Protein AF-A0A523AGL7-F1 (afdb_monomer)

Nearest PDB structures (foldseek):
  4oi0-assembly1_A  TM=7.503E-01  e=2.136E-15  Caenorhabditis elegans
  8hmz-assembly1_E  TM=7.818E-01  e=2.150E-14  Homo sapiens
  8puw-assembly1_E  TM=7.742E-01  e=5.065E-13  Thermochaetoides thermophila DSM 1495

Foldseek 3Di:
DKDAAFKKKFAAAKKAKDAFWAFLLAGDRIDHHRGTIIIHHNGIMDMDGDGDMDMDGGDLFDPLLVVVLPDDWQEEEEAAAPQQCQQSSVLSSQASVQKEKEWALQLQQGLADARQKTFIFIHYRDSTNVVGHTPDIDGQNDNDCVVVLVVSLVRLLVRLVVRVPDDGHYYYRHHNQQDDDVSLVSVVSSCVSNVTQEYAYCPPDSDPHHYRYDHRGPTDDDDPVRSVVSSLVRLLVVCVVPDDDDDDPVPDPDPDPPPDDDDCVVSVCSSPVD

Radius of gyration: 19.77 Å; Cα contacts (8 Å, |Δi|>4): 538; chains: 1; bounding box: 44×50×54 Å

pLDDT: mean 92.01, std 8.94, range [47.72, 98.88]

Solvent-accessible surface area (backbone atoms only — not comparable to full-atom values): 15111 Å² total; per-residue (Å²): 86,82,43,59,50,52,27,18,36,36,38,25,33,38,38,42,46,47,64,54,40,30,34,41,55,13,84,59,49,63,53,75,39,93,53,77,36,48,35,33,22,74,32,64,25,43,40,48,71,56,66,53,74,48,80,43,86,38,72,71,71,48,68,46,56,60,51,59,51,71,53,94,70,54,28,40,34,43,42,39,50,68,78,43,39,56,61,60,49,48,26,26,41,17,20,59,62,76,34,21,37,38,39,38,52,19,22,56,71,29,47,48,31,57,61,13,17,28,23,28,25,65,34,53,71,36,83,41,45,66,74,29,60,60,75,50,72,39,83,69,80,40,56,54,58,80,99,38,49,70,63,49,51,50,40,50,50,55,53,45,70,55,56,74,73,51,90,73,34,38,34,35,38,50,48,39,64,63,73,61,70,68,26,46,53,56,50,50,57,48,45,73,71,65,63,52,68,31,32,44,14,62,68,57,80,86,60,102,57,59,63,46,69,36,70,68,48,90,56,83,81,73,59,73,63,56,50,51,50,52,48,46,53,52,50,27,60,71,52,60,89,57,82,89,79,90,75,64,66,92,81,48,90,76,82,70,66,88,88,72,79,70,94,51,62,72,59,50,27,65,44,71,73,98

Secondary structure (DSSP, 8-state):
-EE-TTEEEEEEEEEEEES-EEETTB--SEEEEEEEEEEEESS-EEEEEEEEEEEEES--S-HHHHHHHHS--SEEEEE--TTSSHHHHHHHHHHHTT-EEEEE--TTS-SSS-TTEEEEEEESS-SSGGGSPEEEEEE---S--TT-HHHHHHHHHHHHHHHTTSSS-EEEE--S--SSHHHHHHHHHHHHHH--SEEEESSS--SSS-EEE----------HHHHHHHHHHHHHHHHTTPPP----GGGS-----TTT----HHHHHHHHT-

Mean predicted aligned error: 5.2 Å

Sequence (274 aa):
MKVPKGKTVLVKGVASIKGECEVLGARLNFFECEKFVPVFCIEDCEIEINGEFRILDGSTIPESWKKLAKMDWETVFLYGGVDSGKSTLAAYLANKVGGAYVLDLDIGQADIANPGAMGYGFAKDVVSLSKVSMINGFFVGSITPQGREAKCLQGVARLWKELRRLDGRKIVDTTGWVKGRGAKEYKLAKLEIIEPDLIASFEGKPFDWKTFEVEKGYVIRRDKIDRAKARFESYQKFLRGARILELERDRINLKPDLFRGKDVTQFIESVLGV

Structure (mmCIF, N/CA/C/O backbone):
data_AF-A0A523AGL7-F1
#
_entry.id   AF-A0A523AGL7-F1
#
loop_
_atom_site.group_PDB
_atom_site.id
_atom_site.type_symbol
_atom_site.label_atom_id
_atom_site.label_alt_id
_atom_site.label_comp_id
_atom_site.label_asym_id
_atom_site.label_entity_id
_atom_site.label_seq_id
_atom_site.pdbx_PDB_ins_code
_atom_site.Cartn_x
_atom_site.Cartn_y
_atom_site.Cartn_z
_atom_site.occupancy
_atom_site.B_iso_or_equiv
_atom_site.auth_seq_id
_atom_site.auth_comp_id
_atom_site.auth_asym_id
_atom_site.auth_atom_id
_atom_site.pdbx_PDB_model_num
ATOM 1 N N . MET A 1 1 ? -3.817 -8.588 27.911 1.00 95.19 1 MET A N 1
ATOM 2 C CA . MET A 1 1 ? -3.734 -7.284 28.611 1.00 95.19 1 MET A CA 1
ATOM 3 C C . MET A 1 1 ? -5.042 -6.526 28.433 1.00 95.19 1 MET A C 1
ATOM 5 O O . MET A 1 1 ? -5.661 -6.690 27.392 1.00 95.19 1 MET A O 1
ATOM 9 N N . LYS A 1 2 ? -5.461 -5.717 29.413 1.00 96.19 2 LYS A N 1
ATOM 10 C CA . LYS A 1 2 ? -6.644 -4.847 29.285 1.00 96.19 2 LYS A CA 1
ATOM 11 C C . LYS A 1 2 ? -6.232 -3.472 28.769 1.00 96.19 2 LYS A C 1
ATOM 13 O O . LYS A 1 2 ? -5.265 -2.903 29.276 1.00 96.19 2 LYS A O 1
ATOM 18 N N . VAL A 1 3 ? -6.945 -2.957 27.775 1.00 96.31 3 VAL A N 1
ATOM 19 C CA . VAL A 1 3 ? -6.672 -1.669 27.134 1.00 96.31 3 VAL A CA 1
ATOM 20 C C . VAL A 1 3 ? -7.952 -0.838 27.155 1.00 96.31 3 VAL A C 1
ATOM 22 O O . VAL A 1 3 ? -8.938 -1.259 26.555 1.00 96.31 3 VAL A O 1
ATOM 25 N N . PRO A 1 4 ? -7.958 0.321 27.834 1.00 96.19 4 PRO A N 1
ATOM 26 C CA . PRO A 1 4 ? -9.131 1.182 27.864 1.00 96.19 4 PRO A CA 1
ATOM 27 C C . PRO A 1 4 ? -9.502 1.735 26.487 1.00 96.19 4 PRO A C 1
ATOM 29 O O . PRO A 1 4 ? -8.632 1.964 25.636 1.00 96.19 4 PRO A O 1
ATOM 32 N N . LYS A 1 5 ? -10.785 2.053 26.326 1.00 96.88 5 LYS A N 1
ATOM 33 C CA . LYS A 1 5 ? -11.323 2.814 25.199 1.00 96.88 5 LYS A CA 1
ATOM 34 C C . LYS A 1 5 ? -10.484 4.054 24.873 1.00 96.88 5 LYS A C 1
ATOM 36 O O . LYS A 1 5 ? -10.039 4.790 25.753 1.00 96.88 5 LYS A O 1
ATOM 41 N N . GLY A 1 6 ? -10.341 4.335 23.578 1.00 94.88 6 GLY A N 1
ATOM 42 C CA . GLY A 1 6 ? -9.712 5.555 23.072 1.00 94.88 6 GLY A CA 1
ATOM 43 C C . GLY A 1 6 ? -8.184 5.515 23.046 1.00 94.88 6 GLY A C 1
ATOM 44 O O . GLY A 1 6 ? -7.567 6.510 22.666 1.00 94.88 6 GLY A O 1
ATOM 45 N N . LYS A 1 7 ? -7.567 4.386 23.407 1.00 96.56 7 LYS A N 1
ATOM 46 C CA . LYS A 1 7 ? -6.126 4.158 23.256 1.00 96.56 7 LYS A CA 1
ATOM 47 C C . LYS A 1 7 ? -5.809 3.388 21.980 1.00 96.56 7 LYS A C 1
ATOM 49 O O . LYS A 1 7 ? -6.622 2.605 21.485 1.00 96.56 7 LYS A O 1
ATOM 54 N N . THR A 1 8 ? -4.593 3.579 21.477 1.00 96.00 8 THR A N 1
ATOM 55 C CA . THR A 1 8 ? -4.033 2.762 20.398 1.00 96.00 8 THR A CA 1
ATOM 56 C C . THR A 1 8 ? -2.948 1.846 20.941 1.00 96.00 8 THR A C 1
ATOM 58 O O . THR A 1 8 ? -2.037 2.299 21.633 1.00 96.00 8 THR A O 1
ATOM 61 N N . VAL A 1 9 ? -2.980 0.574 20.557 1.00 95.69 9 VAL A N 1
ATOM 62 C CA . VAL A 1 9 ? -1.853 -0.346 20.725 1.00 95.69 9 VAL A CA 1
ATOM 63 C C . VAL A 1 9 ? -1.170 -0.536 19.379 1.00 95.69 9 VAL A C 1
ATOM 65 O O . VAL A 1 9 ? -1.780 -1.008 18.426 1.00 95.69 9 VAL A O 1
ATOM 68 N N . LEU A 1 10 ? 0.100 -0.161 19.277 1.00 94.88 10 LEU A N 1
ATOM 69 C CA . LEU A 1 10 ? 0.950 -0.567 18.164 1.00 94.88 10 LEU A CA 1
ATOM 70 C C . LEU A 1 10 ? 1.415 -1.993 18.430 1.00 94.88 10 LEU A C 1
ATOM 72 O O . LEU A 1 10 ? 2.121 -2.219 19.408 1.00 94.88 10 LEU A O 1
ATOM 76 N N . VAL A 1 11 ? 1.045 -2.928 17.564 1.00 95.19 11 VAL A N 1
ATOM 77 C CA . VAL A 1 11 ? 1.337 -4.358 17.711 1.00 95.19 11 VAL A CA 1
ATOM 78 C C . VAL A 1 11 ? 2.247 -4.819 16.584 1.00 95.19 11 VAL A C 1
ATOM 80 O O . VAL A 1 11 ? 1.988 -4.498 15.430 1.00 95.19 11 VAL A O 1
ATOM 83 N N . LYS A 1 12 ? 3.282 -5.594 16.899 1.00 94.12 12 LYS A N 1
ATOM 84 C CA . LYS A 1 12 ? 4.100 -6.338 15.937 1.00 94.12 12 LYS A CA 1
ATOM 85 C C . LYS A 1 12 ? 4.181 -7.791 16.400 1.00 94.12 12 LYS A C 1
ATOM 87 O O . LYS A 1 12 ? 4.662 -8.047 17.498 1.00 94.12 12 LYS A O 1
ATOM 92 N N . GLY A 1 13 ? 3.747 -8.727 15.565 1.00 94.69 13 GLY A N 1
ATOM 93 C CA . GLY A 1 13 ? 3.615 -10.144 15.900 1.00 94.69 13 GLY A CA 1
ATOM 94 C C . GLY A 1 13 ? 2.185 -10.638 15.707 1.00 94.69 13 GLY A C 1
ATOM 95 O O . GLY A 1 13 ? 1.471 -10.158 14.821 1.00 94.69 13 GLY A O 1
ATOM 96 N N . VAL A 1 14 ? 1.774 -11.598 16.532 1.00 97.25 14 VAL A N 1
ATOM 97 C CA . VAL A 1 14 ? 0.428 -12.186 16.514 1.00 97.25 14 VAL A CA 1
ATOM 98 C C . VAL A 1 14 ? -0.414 -11.549 17.611 1.00 97.25 14 VAL A C 1
ATOM 100 O O . VAL A 1 14 ? 0.050 -11.437 18.747 1.00 97.25 14 VAL A O 1
ATOM 103 N N . ALA A 1 15 ? -1.648 -11.163 17.295 1.00 97.56 15 ALA A N 1
ATOM 104 C CA . ALA A 1 15 ? -2.594 -10.664 18.283 1.00 97.56 15 ALA A CA 1
ATOM 105 C C . ALA A 1 15 ? -3.987 -11.273 18.141 1.00 97.56 15 ALA A C 1
ATOM 107 O O . ALA A 1 15 ? -4.486 -11.464 17.033 1.00 97.56 15 ALA A O 1
ATOM 108 N N . SER A 1 16 ? -4.607 -11.525 19.293 1.00 97.75 16 SER A N 1
ATOM 109 C CA . SER A 1 16 ? -6.008 -11.909 19.464 1.00 97.75 16 SER A CA 1
ATOM 110 C C . SER A 1 16 ? -6.696 -10.864 20.340 1.00 97.75 16 SER A C 1
ATOM 112 O O . SER A 1 16 ? -6.129 -10.426 21.342 1.00 97.75 16 SER A O 1
ATOM 114 N N . ILE A 1 17 ? -7.883 -10.416 19.945 1.00 97.44 17 ILE A N 1
ATOM 115 C CA . ILE A 1 17 ? -8.586 -9.282 20.547 1.00 97.44 17 ILE A CA 1
ATOM 116 C C . ILE A 1 17 ? -10.010 -9.698 20.904 1.00 97.44 17 ILE A C 1
ATOM 118 O O . ILE A 1 17 ? -10.748 -10.231 20.074 1.00 97.44 17 ILE A O 1
ATOM 122 N N . LYS A 1 18 ? -10.408 -9.403 22.141 1.00 97.31 18 LYS A N 1
ATOM 123 C CA . LYS A 1 18 ? -11.798 -9.416 22.599 1.00 97.31 18 LYS A CA 1
ATOM 124 C C . LYS A 1 18 ? -12.247 -7.975 22.832 1.00 97.31 18 LYS A C 1
ATOM 126 O O . LYS A 1 18 ? -11.614 -7.260 23.606 1.00 97.31 18 LYS A O 1
ATOM 131 N N . GLY A 1 19 ? -13.336 -7.591 22.174 1.00 95.50 19 GLY A N 1
ATOM 132 C CA . GLY A 1 19 ? -13.894 -6.237 22.187 1.00 95.50 19 GLY A CA 1
ATOM 133 C C . GLY A 1 19 ? -13.850 -5.565 20.810 1.00 95.50 19 GLY A C 1
ATOM 134 O O . GLY A 1 19 ? -13.232 -6.072 19.871 1.00 95.50 19 GLY A O 1
ATOM 135 N N . GLU A 1 20 ? -14.531 -4.432 20.676 1.00 96.06 20 GLU A N 1
ATOM 136 C CA . GLU A 1 20 ? -14.612 -3.650 19.443 1.00 96.06 20 GLU A CA 1
ATOM 137 C C . GLU A 1 20 ? -13.378 -2.748 19.249 1.00 96.06 20 GLU A C 1
ATOM 139 O O . GLU A 1 20 ? -13.083 -1.839 20.035 1.00 96.06 20 GLU A O 1
ATOM 144 N N . CYS A 1 21 ? -12.660 -2.963 18.144 1.00 95.88 21 CYS A N 1
ATOM 145 C CA . CYS A 1 21 ? -11.482 -2.184 17.773 1.00 95.88 21 CYS A CA 1
ATOM 146 C C . CYS A 1 21 ? -11.366 -1.984 16.252 1.00 95.88 21 CYS A C 1
ATOM 148 O O . CYS A 1 21 ? -12.006 -2.678 15.458 1.00 95.88 21 CYS A O 1
ATOM 150 N N . GLU A 1 22 ? -10.521 -1.034 15.845 1.00 96.12 22 GLU A N 1
ATOM 151 C CA . GLU A 1 22 ? -10.063 -0.890 14.462 1.00 96.12 22 GLU A CA 1
ATOM 152 C C . GLU A 1 22 ? -8.571 -1.231 14.352 1.00 96.12 22 GLU A C 1
ATOM 154 O O . GLU A 1 22 ? -7.716 -0.536 14.904 1.00 96.12 22 GLU A O 1
ATOM 159 N N . VAL A 1 23 ? -8.249 -2.262 13.573 1.00 96.44 23 VAL A N 1
ATOM 160 C CA . VAL A 1 23 ? -6.889 -2.642 13.186 1.00 96.44 23 VAL A CA 1
ATOM 161 C C . VAL A 1 23 ? -6.605 -2.040 11.814 1.00 96.44 23 VAL A C 1
ATOM 163 O O . VAL A 1 23 ? -7.092 -2.530 10.798 1.00 96.44 23 VAL A O 1
ATOM 166 N N . LEU A 1 24 ? -5.866 -0.928 11.776 1.00 94.25 24 LEU A N 1
ATOM 167 C CA . LEU A 1 24 ? -5.634 -0.148 10.550 1.00 94.25 24 LEU A CA 1
ATOM 168 C C . LEU A 1 24 ? -6.935 0.108 9.746 1.00 94.25 24 LEU A C 1
ATOM 170 O O . LEU A 1 24 ? -6.990 -0.054 8.529 1.00 94.25 24 LEU A O 1
ATOM 174 N N . GLY A 1 25 ? -8.010 0.489 10.441 1.00 94.69 25 GLY A N 1
ATOM 175 C CA . GLY A 1 25 ? -9.319 0.780 9.845 1.00 94.69 25 GLY A CA 1
ATOM 176 C C . GLY A 1 25 ? -10.204 -0.436 9.542 1.00 94.69 25 GLY A C 1
ATOM 177 O O . GLY A 1 25 ? -11.365 -0.232 9.194 1.00 94.69 25 GLY A O 1
ATOM 178 N N . ALA A 1 26 ? -9.705 -1.668 9.692 1.00 96.31 26 ALA A N 1
ATOM 179 C CA . ALA A 1 26 ? -10.499 -2.895 9.599 1.00 96.31 26 ALA A CA 1
ATOM 180 C C . ALA A 1 26 ? -11.013 -3.336 10.975 1.00 96.31 26 ALA A C 1
ATOM 182 O O . ALA A 1 26 ? -10.353 -3.108 11.987 1.00 96.31 26 ALA A O 1
ATOM 183 N N . ARG A 1 27 ? -12.158 -4.021 11.023 1.00 95.19 27 ARG A N 1
ATOM 184 C CA . ARG A 1 27 ? -12.660 -4.654 12.253 1.00 95.19 27 ARG A CA 1
ATOM 185 C C . ARG A 1 27 ? -12.147 -6.088 12.314 1.00 95.19 27 ARG A C 1
ATOM 187 O O . ARG A 1 27 ? -12.709 -6.972 11.675 1.00 95.19 27 ARG A O 1
ATOM 194 N N . LEU A 1 28 ? -11.053 -6.301 13.041 1.00 95.19 28 LEU A N 1
ATOM 195 C CA . LEU A 1 28 ? -10.375 -7.593 13.136 1.00 95.19 28 LEU A CA 1
ATOM 196 C C . LEU A 1 28 ? -10.194 -7.997 14.595 1.00 95.19 28 LEU A C 1
ATOM 198 O O . LEU A 1 28 ? -9.693 -7.217 15.398 1.00 95.19 28 LEU A O 1
ATOM 202 N N . ASN A 1 29 ? -10.512 -9.256 14.892 1.00 95.25 29 ASN A N 1
ATOM 203 C CA . ASN A 1 29 ? -10.315 -9.839 16.223 1.00 95.25 29 ASN A CA 1
ATOM 204 C C . ASN A 1 29 ? -9.047 -10.700 16.299 1.00 95.25 29 ASN A C 1
ATOM 206 O O . ASN A 1 29 ? -8.653 -11.133 17.375 1.00 95.25 29 ASN A O 1
ATOM 210 N N . PHE A 1 30 ? -8.405 -10.971 15.162 1.00 96.94 30 PHE A N 1
ATOM 211 C CA . PHE A 1 30 ? -7.159 -11.721 15.090 1.00 96.94 30 PHE A CA 1
ATOM 212 C C . PHE A 1 30 ? -6.337 -11.257 13.892 1.00 96.94 30 PHE A C 1
ATOM 214 O O . PHE A 1 30 ? -6.885 -11.055 12.807 1.00 96.94 30 PHE A O 1
ATOM 221 N N . PHE A 1 31 ? -5.025 -11.112 14.070 1.00 96.38 31 PHE A N 1
ATOM 222 C CA . PHE A 1 31 ? -4.107 -10.866 12.964 1.00 96.38 31 PHE A CA 1
ATOM 223 C C . PHE A 1 31 ? -2.664 -11.245 13.300 1.00 96.38 31 PHE A C 1
ATOM 225 O O . PHE A 1 31 ? -2.264 -11.350 14.457 1.00 96.38 31 PHE A O 1
ATOM 232 N N . GLU A 1 32 ? -1.862 -11.379 12.247 1.00 95.00 32 GLU A N 1
ATOM 233 C CA . GLU A 1 32 ? -0.412 -11.526 12.320 1.00 95.00 32 GLU A CA 1
ATOM 234 C C . GLU A 1 32 ? 0.250 -10.475 11.428 1.00 95.00 32 GLU A C 1
ATOM 236 O O . GLU A 1 32 ? -0.106 -10.314 10.252 1.00 95.00 32 GLU A O 1
ATOM 241 N N . CYS A 1 33 ? 1.249 -9.789 11.972 1.00 91.31 33 CYS A N 1
ATOM 242 C CA . CYS A 1 33 ? 1.976 -8.735 11.286 1.00 91.31 33 CYS A CA 1
ATOM 243 C C . CYS A 1 33 ? 3.477 -8.765 11.601 1.00 91.31 33 CYS A C 1
ATOM 245 O O . CYS A 1 33 ? 3.905 -9.006 12.724 1.00 91.31 33 CYS A O 1
ATOM 247 N N . GLU A 1 34 ? 4.287 -8.464 10.591 1.00 85.38 34 GLU A N 1
ATOM 248 C CA . GLU A 1 34 ? 5.750 -8.365 10.719 1.00 85.38 34 GLU A CA 1
ATOM 249 C C . GLU A 1 34 ? 6.196 -6.928 11.057 1.00 85.38 34 GLU A C 1
ATOM 251 O O . GLU A 1 34 ? 7.285 -6.688 11.582 1.00 85.38 34 GLU A O 1
ATOM 256 N N . LYS A 1 35 ? 5.335 -5.951 10.754 1.00 85.62 35 LYS A N 1
ATOM 257 C CA . LYS A 1 35 ? 5.512 -4.515 11.003 1.00 85.62 35 LYS A CA 1
ATOM 258 C C . LYS A 1 35 ? 4.544 -4.091 12.110 1.00 85.62 35 LYS A C 1
ATOM 260 O O . LYS A 1 35 ? 3.519 -4.736 12.288 1.00 85.62 35 LYS A O 1
ATOM 265 N N . PHE A 1 36 ? 4.836 -2.991 12.804 1.00 90.1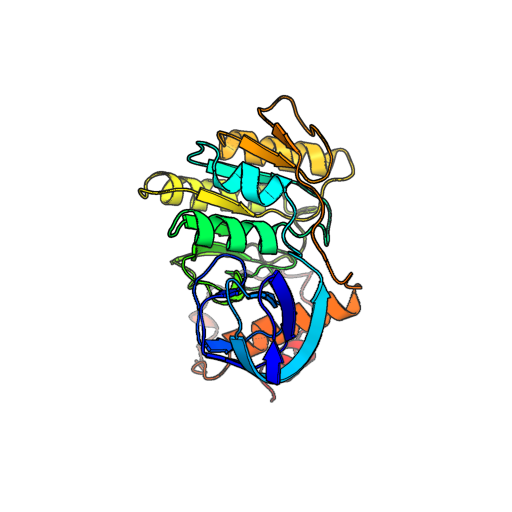2 36 PHE A N 1
ATOM 266 C CA . PHE A 1 36 ? 3.883 -2.427 13.763 1.00 90.12 36 PHE A CA 1
ATOM 267 C C . PHE A 1 36 ? 2.588 -1.997 13.063 1.00 90.12 36 PHE A C 1
ATOM 269 O O . PHE A 1 36 ? 2.625 -1.209 12.116 1.00 90.12 36 PHE A O 1
ATOM 276 N N . VAL A 1 37 ? 1.458 -2.490 13.561 1.00 92.81 37 VAL A N 1
ATOM 277 C CA . VAL A 1 37 ? 0.102 -2.187 13.098 1.00 92.81 37 VAL A CA 1
ATOM 278 C C . VAL A 1 37 ? -0.674 -1.531 14.244 1.00 92.81 37 VAL A C 1
ATOM 280 O O . VAL A 1 37 ? -0.632 -2.036 15.368 1.00 92.81 37 VAL A O 1
ATOM 283 N N . PRO A 1 38 ? -1.362 -0.400 14.005 1.00 94.31 38 PRO A N 1
ATOM 284 C CA . PRO A 1 38 ? -2.166 0.249 15.029 1.00 94.31 38 PRO A CA 1
ATOM 285 C C . PRO A 1 38 ? -3.499 -0.475 15.247 1.00 94.31 38 PRO A C 1
ATOM 287 O O . PRO A 1 38 ? -4.252 -0.699 14.298 1.00 94.31 38 PRO A O 1
ATOM 290 N N . VAL A 1 39 ? -3.796 -0.767 16.511 1.00 96.38 39 VAL A N 1
ATOM 291 C CA . VAL A 1 39 ? -5.075 -1.277 17.017 1.00 96.38 39 VAL A CA 1
ATOM 292 C C . VAL A 1 39 ? -5.713 -0.192 17.877 1.00 96.38 39 VAL A C 1
ATOM 294 O O . VAL A 1 39 ? -5.275 0.045 19.002 1.00 96.38 39 VAL A O 1
ATOM 297 N N . PHE A 1 40 ? -6.716 0.504 17.351 1.00 96.75 40 PHE A N 1
AT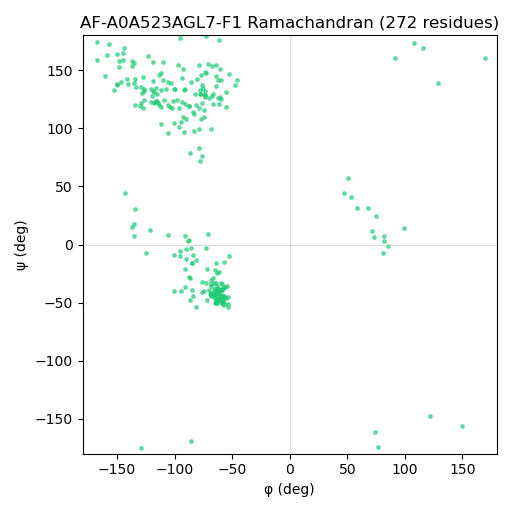OM 298 C CA . PHE A 1 40 ? -7.450 1.532 18.087 1.00 96.75 40 PHE A CA 1
ATOM 299 C C . PHE A 1 40 ? -8.661 0.919 18.793 1.00 96.75 40 PHE A C 1
ATOM 301 O O . PHE A 1 40 ? -9.530 0.342 18.142 1.00 96.75 40 PHE A O 1
ATOM 308 N N . CYS A 1 41 ? -8.727 1.047 20.117 1.00 96.75 41 CYS A N 1
ATOM 309 C CA . CYS A 1 41 ? -9.787 0.456 20.934 1.00 96.75 41 CYS A CA 1
ATOM 310 C C . CYS A 1 41 ? -11.026 1.374 20.940 1.00 96.75 41 CYS A C 1
ATOM 312 O O . CYS A 1 41 ? -10.971 2.487 21.474 1.00 96.75 41 CYS A O 1
ATOM 314 N N . ILE A 1 42 ? -12.133 0.933 20.326 1.00 95.75 42 ILE A N 1
ATOM 315 C CA . ILE A 1 42 ? -13.411 1.678 20.291 1.00 95.75 42 ILE A CA 1
ATOM 316 C C . ILE A 1 42 ? -14.126 1.564 21.643 1.00 95.75 42 ILE A C 1
ATOM 318 O O . ILE A 1 42 ? -14.779 2.513 22.090 1.00 95.75 42 ILE A O 1
ATOM 322 N N . GLU A 1 43 ? -13.939 0.430 22.307 1.00 96.25 43 GLU A N 1
ATOM 323 C CA . GLU A 1 43 ? -14.334 0.154 23.684 1.00 96.25 43 GLU A CA 1
ATOM 324 C C . GLU A 1 43 ? -13.155 -0.411 24.487 1.00 96.25 43 GLU A C 1
ATOM 326 O O . GLU A 1 43 ? -12.029 -0.479 23.991 1.00 96.25 43 GLU A O 1
ATOM 331 N N . ASP A 1 44 ? -13.403 -0.804 25.734 1.00 96.94 44 ASP A N 1
ATOM 332 C CA . ASP A 1 44 ? -12.408 -1.507 26.536 1.00 96.94 44 ASP A CA 1
ATOM 333 C C . ASP A 1 44 ? -12.136 -2.890 25.930 1.00 96.94 44 ASP A C 1
ATOM 335 O O . ASP A 1 44 ? -13.037 -3.716 25.804 1.00 96.94 44 ASP A O 1
ATOM 339 N N . CYS A 1 45 ? -10.883 -3.145 25.557 1.00 97.25 45 CYS A N 1
ATOM 340 C CA . CYS A 1 45 ? -10.480 -4.368 24.867 1.00 97.25 45 CYS A CA 1
ATOM 341 C C . CYS A 1 45 ? -9.561 -5.234 25.736 1.00 97.25 45 CYS A C 1
ATOM 343 O O . CYS A 1 45 ? -8.692 -4.732 26.457 1.00 97.25 45 CYS A O 1
ATOM 345 N N . GLU A 1 46 ? -9.680 -6.555 25.602 1.00 97.88 46 GLU A N 1
ATOM 346 C CA . GLU A 1 46 ? -8.667 -7.505 26.062 1.00 97.88 46 GLU A CA 1
ATOM 347 C C . GLU A 1 46 ? -7.847 -7.989 24.867 1.00 97.88 46 GLU A C 1
ATOM 349 O O . GLU A 1 46 ? -8.378 -8.612 23.952 1.00 97.88 46 GLU A O 1
ATOM 354 N N . ILE A 1 47 ? -6.547 -7.700 24.871 1.00 97.50 47 ILE A N 1
ATOM 355 C CA . ILE A 1 47 ? -5.643 -8.040 23.768 1.00 97.50 47 ILE A CA 1
ATOM 356 C C . ILE A 1 47 ? -4.583 -9.022 24.260 1.00 97.50 47 ILE A C 1
ATOM 358 O O . ILE A 1 47 ? -3.843 -8.734 25.203 1.00 97.50 47 ILE A O 1
ATOM 362 N N . GLU A 1 48 ? -4.492 -10.180 23.627 1.00 97.88 48 GLU A N 1
ATOM 363 C CA . GLU A 1 48 ? -3.404 -11.141 23.793 1.00 97.88 48 GLU A CA 1
ATOM 364 C C . GLU A 1 48 ? -2.405 -10.936 22.657 1.00 97.88 48 GLU A C 1
ATOM 366 O O . GLU A 1 48 ? -2.790 -10.957 21.491 1.00 97.88 48 GLU A O 1
ATOM 371 N N . ILE A 1 49 ? -1.134 -10.697 22.989 1.00 97.38 49 ILE A N 1
ATOM 372 C CA . ILE A 1 49 ? -0.089 -10.367 22.014 1.00 97.38 49 ILE A CA 1
ATOM 373 C C . ILE A 1 49 ? 1.082 -11.319 22.211 1.00 97.38 49 ILE A C 1
ATOM 375 O O . ILE A 1 49 ? 1.652 -11.385 23.299 1.00 97.38 49 ILE A O 1
ATOM 379 N N . ASN A 1 50 ? 1.468 -12.004 21.141 1.00 97.12 50 ASN A N 1
ATOM 380 C CA . ASN A 1 50 ? 2.744 -12.692 21.036 1.00 97.12 50 ASN A CA 1
ATOM 381 C C . ASN A 1 50 ? 3.653 -11.890 20.096 1.00 97.12 50 ASN A C 1
ATOM 383 O O . ASN A 1 50 ? 3.546 -11.989 18.870 1.00 97.12 50 ASN A O 1
ATOM 387 N N . GLY A 1 51 ? 4.496 -11.042 20.684 1.00 95.12 51 GLY A N 1
ATOM 388 C CA . GLY A 1 51 ? 5.381 -10.137 19.960 1.00 95.12 51 GLY A CA 1
ATOM 389 C C . GLY A 1 51 ? 5.661 -8.843 20.722 1.00 95.12 51 GLY A C 1
ATOM 390 O O . GLY A 1 51 ? 5.568 -8.788 21.947 1.00 95.12 51 GLY A O 1
ATOM 391 N N . GLU A 1 52 ? 6.015 -7.792 19.989 1.00 94.81 52 GLU A N 1
ATOM 392 C CA . GLU A 1 52 ? 6.309 -6.470 20.540 1.00 94.81 52 GLU A CA 1
ATOM 393 C C . GLU A 1 52 ? 5.059 -5.584 20.518 1.00 94.81 52 GLU A C 1
ATOM 395 O O . GLU A 1 52 ? 4.295 -5.589 19.549 1.00 94.81 52 GLU A O 1
ATOM 400 N N . PHE A 1 53 ? 4.873 -4.752 21.546 1.00 95.50 53 PHE A N 1
ATOM 401 C CA . PHE A 1 53 ? 3.795 -3.766 21.545 1.00 95.50 53 PHE A CA 1
ATOM 402 C C . PHE A 1 53 ? 4.166 -2.450 22.228 1.00 95.50 53 PHE A C 1
ATOM 404 O O . PHE A 1 53 ? 5.084 -2.381 23.045 1.00 95.50 53 PHE A O 1
ATOM 411 N N . ARG A 1 54 ? 3.432 -1.387 21.883 1.00 94.62 54 ARG A N 1
ATOM 412 C CA . ARG A 1 54 ? 3.486 -0.074 22.545 1.00 94.62 54 ARG A CA 1
ATOM 413 C C . ARG A 1 54 ? 2.083 0.496 22.666 1.00 94.62 54 ARG A C 1
ATOM 415 O O . ARG A 1 54 ? 1.319 0.433 21.710 1.00 94.62 54 ARG A O 1
ATOM 422 N N . ILE A 1 55 ? 1.760 1.083 23.811 1.00 94.12 55 ILE A N 1
ATOM 423 C CA . ILE A 1 55 ? 0.471 1.740 24.041 1.00 94.12 55 ILE A CA 1
ATOM 424 C C . ILE A 1 55 ? 0.668 3.242 23.875 1.00 94.12 55 ILE A C 1
ATOM 426 O O . ILE A 1 55 ? 1.622 3.804 24.409 1.00 94.12 55 ILE A O 1
ATOM 430 N N . LEU A 1 56 ? -0.235 3.875 23.138 1.00 93.12 56 LEU A N 1
ATOM 431 C CA . LEU A 1 56 ? -0.275 5.310 22.912 1.00 93.12 56 LEU A CA 1
ATOM 432 C C . LEU A 1 56 ? -1.670 5.829 23.263 1.00 93.12 56 LEU A C 1
ATOM 434 O O . LEU A 1 56 ? -2.675 5.151 23.029 1.00 93.12 56 LEU A O 1
ATOM 438 N N . ASP A 1 57 ? -1.728 7.034 23.820 1.00 93.00 57 ASP A N 1
ATOM 439 C CA . ASP A 1 57 ? -2.998 7.705 24.078 1.00 93.00 57 ASP A CA 1
ATOM 440 C C . ASP A 1 57 ? -3.573 8.272 22.773 1.00 93.00 57 ASP A C 1
ATOM 442 O O . ASP A 1 57 ? -2.855 8.849 21.953 1.00 93.00 57 ASP A O 1
ATOM 446 N N . GLY A 1 58 ? -4.882 8.102 22.576 1.00 91.44 58 GLY A N 1
ATOM 447 C CA . GLY A 1 58 ? -5.571 8.558 21.374 1.00 91.44 58 GLY A CA 1
ATOM 448 C C . GLY A 1 58 ? -5.341 7.682 20.137 1.00 91.44 58 GLY A C 1
ATOM 449 O O . GLY A 1 58 ? -4.732 6.612 20.177 1.00 91.44 58 GLY A O 1
ATOM 450 N N . SER A 1 59 ? -5.874 8.152 19.007 1.00 89.50 59 SER A N 1
ATOM 451 C CA . SER A 1 59 ? -5.742 7.534 17.681 1.00 89.50 59 SER A CA 1
ATOM 452 C C . SER A 1 59 ? -4.416 7.924 17.031 1.00 89.50 59 SER A C 1
ATOM 454 O O . SER A 1 59 ? -4.144 9.110 16.870 1.00 89.50 59 SER A O 1
ATOM 456 N N . THR A 1 60 ? -3.651 6.948 16.540 1.00 90.94 60 THR A N 1
ATOM 457 C CA . THR A 1 60 ? -2.431 7.207 15.745 1.00 90.94 60 THR A CA 1
ATOM 458 C C . THR A 1 60 ? -2.699 7.457 14.260 1.00 90.94 60 THR A C 1
ATOM 460 O O . THR A 1 60 ? -1.785 7.843 13.531 1.00 90.94 60 THR A O 1
ATOM 463 N N . ILE A 1 61 ? -3.935 7.240 13.798 1.00 92.50 61 ILE A N 1
ATOM 464 C CA . ILE A 1 61 ? -4.353 7.560 12.431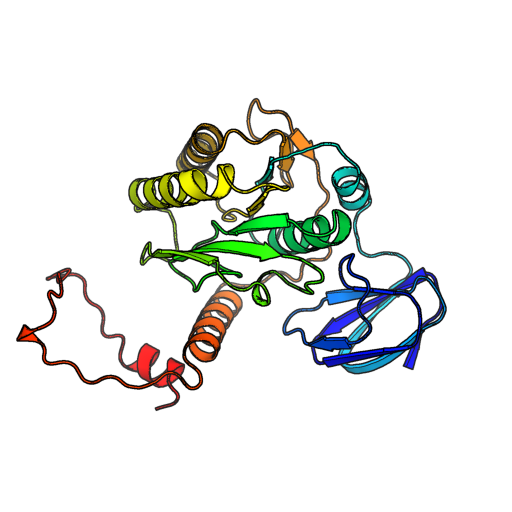 1.00 92.50 61 ILE A CA 1
ATOM 465 C C . ILE A 1 61 ? -4.558 9.079 12.306 1.00 92.50 61 ILE A C 1
ATOM 467 O O . ILE A 1 61 ? -5.400 9.614 13.041 1.00 92.50 61 ILE A O 1
ATOM 471 N N . PRO A 1 62 ? -3.850 9.761 11.382 1.00 93.81 62 PRO A N 1
ATOM 472 C CA . PRO A 1 62 ? -4.003 11.197 11.171 1.00 93.81 62 PRO A CA 1
ATOM 473 C C . PRO A 1 62 ? -5.418 11.600 10.744 1.00 93.81 62 PRO A C 1
ATOM 475 O O . PRO A 1 62 ? -6.131 10.846 10.076 1.00 93.81 62 PRO A O 1
ATOM 478 N N . GLU A 1 63 ? -5.826 12.821 11.085 1.00 94.69 63 GLU A N 1
ATOM 479 C CA . GLU A 1 63 ? -7.171 13.313 10.767 1.00 94.69 63 GLU A CA 1
ATOM 480 C C . GLU A 1 63 ? -7.357 13.515 9.257 1.00 94.69 63 GLU A C 1
ATOM 482 O O . GLU A 1 63 ? -8.423 13.228 8.711 1.00 94.69 63 GLU A O 1
ATOM 487 N N . SER A 1 64 ? -6.300 13.924 8.551 1.00 97.19 64 SER A N 1
ATOM 488 C CA . SER A 1 64 ? -6.292 13.984 7.083 1.00 97.19 64 SER A CA 1
ATOM 489 C C . SER A 1 64 ? -6.637 12.636 6.432 1.00 97.19 64 SER A C 1
ATOM 491 O O . SER A 1 64 ? -7.380 12.601 5.452 1.00 97.19 64 SER A O 1
ATOM 493 N N . TRP A 1 65 ? -6.193 11.512 7.003 1.00 97.00 65 TRP A N 1
ATOM 494 C CA . TRP A 1 65 ? -6.491 10.180 6.468 1.00 97.00 65 TRP A CA 1
ATOM 495 C C . TRP A 1 65 ? -7.971 9.833 6.645 1.00 97.00 65 TRP A C 1
ATOM 497 O O . TRP A 1 65 ? -8.613 9.345 5.714 1.00 97.00 65 TRP A O 1
ATOM 507 N N . LYS A 1 66 ? -8.539 10.145 7.817 1.00 96.56 66 LYS A N 1
ATOM 508 C CA . LYS A 1 66 ? -9.970 9.951 8.104 1.00 96.56 66 LYS A CA 1
ATOM 509 C C . LYS A 1 66 ? -10.853 10.796 7.189 1.00 96.56 66 LYS A C 1
ATOM 511 O O . LYS A 1 66 ? -11.895 10.320 6.744 1.00 96.56 66 LYS A O 1
ATOM 516 N N . LYS A 1 67 ? -10.441 12.034 6.897 1.00 98.00 67 LYS A N 1
ATOM 517 C CA . LYS A 1 67 ? -11.120 12.915 5.935 1.00 98.00 67 LYS A CA 1
ATOM 518 C C . LYS A 1 67 ? -11.072 12.329 4.527 1.00 98.00 67 LYS A C 1
ATOM 520 O O . LYS A 1 67 ? -12.124 12.185 3.915 1.00 98.00 67 LYS A O 1
ATOM 525 N N . LEU A 1 68 ? -9.894 11.911 4.059 1.00 98.12 68 LEU A N 1
ATOM 526 C CA . LEU A 1 68 ? -9.720 11.302 2.736 1.00 98.12 68 LEU A CA 1
ATOM 527 C C . LEU A 1 68 ? -10.568 10.033 2.548 1.00 98.12 68 LEU A C 1
ATOM 529 O O . LEU A 1 68 ? -11.149 9.834 1.484 1.00 98.12 68 LEU A O 1
ATOM 533 N N . ALA A 1 69 ? -10.703 9.204 3.586 1.00 97.50 69 ALA A N 1
ATOM 534 C CA . ALA A 1 69 ? -11.548 8.009 3.550 1.00 97.50 69 ALA A CA 1
ATOM 535 C C . ALA A 1 69 ? -13.048 8.313 3.352 1.00 97.50 69 ALA A C 1
ATOM 537 O O . ALA A 1 69 ? -13.786 7.457 2.869 1.00 97.50 69 ALA A O 1
ATOM 538 N N . LYS A 1 70 ? -13.499 9.518 3.727 1.00 97.62 70 LYS A N 1
ATOM 539 C CA . LYS A 1 70 ? -14.888 9.985 3.580 1.00 97.62 70 LYS A CA 1
ATOM 540 C C . LYS A 1 70 ? -15.122 10.800 2.306 1.00 97.62 70 LYS A C 1
ATOM 542 O O . LYS A 1 70 ? -16.266 11.132 2.013 1.00 97.62 70 LYS A O 1
ATOM 547 N N . MET A 1 71 ? -14.062 11.172 1.590 1.00 97.38 71 MET A N 1
ATOM 548 C CA . MET A 1 71 ? -14.183 11.893 0.327 1.00 97.38 71 MET A CA 1
ATOM 549 C C . MET A 1 71 ? -14.724 10.978 -0.769 1.00 97.38 71 MET A C 1
ATOM 551 O O . MET A 1 71 ? -14.555 9.758 -0.723 1.00 97.38 71 MET A O 1
ATOM 555 N N . ASP A 1 72 ? -15.334 11.599 -1.770 1.00 95.62 72 ASP A N 1
ATOM 556 C CA . ASP A 1 72 ? -15.760 10.911 -2.978 1.00 95.62 72 ASP A CA 1
ATOM 557 C C . ASP A 1 72 ? -14.614 10.872 -4.000 1.00 95.62 72 ASP A C 1
ATOM 559 O O . ASP A 1 72 ? -14.064 11.914 -4.379 1.00 95.62 72 ASP A O 1
ATOM 563 N N . TRP A 1 73 ? -14.200 9.660 -4.358 1.00 97.44 73 TRP A N 1
ATOM 564 C CA . TRP A 1 73 ? -13.160 9.356 -5.337 1.00 97.44 73 TRP A CA 1
ATOM 565 C C . TRP A 1 73 ? -13.322 7.912 -5.817 1.00 97.44 73 TRP A C 1
ATOM 567 O O . TRP A 1 73 ? -13.662 7.024 -5.030 1.00 97.44 73 TRP A O 1
ATOM 577 N N . GLU A 1 74 ? -13.014 7.673 -7.089 1.00 97.88 74 GLU A N 1
ATOM 578 C CA . GLU A 1 74 ? -12.955 6.337 -7.681 1.00 97.88 74 GLU A CA 1
ATOM 579 C C . GLU A 1 74 ? -11.512 5.850 -7.776 1.00 97.88 74 GLU A C 1
ATOM 581 O O . GLU A 1 74 ? -11.219 4.698 -7.465 1.00 97.88 74 GLU A O 1
ATOM 586 N N . THR A 1 75 ? -10.581 6.736 -8.133 1.00 98.75 75 THR A N 1
ATOM 587 C CA . THR A 1 75 ? -9.149 6.451 -8.218 1.00 98.75 75 THR A CA 1
ATOM 588 C C . THR A 1 75 ? -8.335 7.498 -7.468 1.00 98.75 75 THR A C 1
ATOM 590 O O . THR A 1 75 ? -8.322 8.675 -7.829 1.00 98.75 75 THR A O 1
ATOM 593 N N . VAL A 1 76 ? -7.582 7.059 -6.458 1.00 98.75 76 VAL A N 1
ATOM 594 C CA . VAL A 1 76 ? -6.651 7.914 -5.711 1.00 98.75 76 VAL A CA 1
ATOM 595 C C . VAL A 1 76 ? -5.202 7.514 -5.977 1.00 98.75 76 VAL A C 1
ATOM 597 O O . VAL A 1 76 ? -4.836 6.340 -5.913 1.00 98.75 76 VAL A O 1
ATOM 600 N N . PHE A 1 77 ? -4.354 8.500 -6.255 1.00 98.69 77 PHE A N 1
ATOM 601 C CA . PHE A 1 77 ? -2.926 8.311 -6.494 1.00 98.69 77 PHE A CA 1
ATOM 602 C C . PHE A 1 77 ? -2.106 8.785 -5.297 1.00 98.69 77 PHE A C 1
ATOM 604 O O . PHE A 1 77 ? -2.151 9.959 -4.926 1.00 98.69 77 PHE A O 1
ATOM 611 N N . LEU A 1 78 ? -1.331 7.885 -4.693 1.00 98.44 78 LEU A N 1
ATOM 612 C CA . LEU A 1 78 ? -0.537 8.196 -3.508 1.00 98.44 78 LEU A CA 1
ATOM 613 C C . LEU A 1 78 ? 0.831 8.753 -3.906 1.00 98.44 78 LEU A C 1
ATOM 615 O O . LEU A 1 78 ? 1.647 8.072 -4.535 1.00 98.44 78 LEU A O 1
ATOM 619 N N . TYR A 1 79 ? 1.111 9.989 -3.497 1.00 97.50 79 TYR A N 1
ATOM 620 C CA . TYR A 1 79 ? 2.351 10.696 -3.809 1.00 97.50 79 TYR A CA 1
ATOM 621 C C . TYR A 1 79 ? 3.121 11.067 -2.541 1.00 97.50 79 TYR A C 1
ATOM 623 O O . TYR A 1 79 ? 2.593 11.696 -1.630 1.00 97.50 79 TYR A O 1
ATOM 631 N N . GLY A 1 80 ? 4.401 10.706 -2.472 1.00 95.38 80 GLY A N 1
ATOM 632 C CA . GLY A 1 80 ? 5.246 11.077 -1.341 1.00 95.38 80 GLY A CA 1
ATOM 633 C C . GLY A 1 80 ? 6.588 10.365 -1.316 1.00 95.38 80 GLY A C 1
ATOM 634 O O . GLY A 1 80 ? 6.749 9.312 -1.942 1.00 95.38 80 GLY A O 1
ATOM 635 N N . GLY A 1 81 ? 7.548 10.926 -0.579 1.00 91.94 81 GLY A N 1
ATOM 636 C CA . GLY A 1 81 ? 8.887 10.358 -0.437 1.00 91.94 81 GLY A CA 1
ATOM 637 C C . GLY A 1 81 ? 8.922 8.961 0.195 1.00 91.94 81 GLY A C 1
ATOM 638 O O . GLY A 1 81 ? 7.909 8.390 0.604 1.00 91.94 81 GLY A O 1
ATOM 639 N N . VAL A 1 82 ? 10.118 8.378 0.260 1.00 86.81 82 VAL A N 1
ATOM 640 C CA . VAL A 1 82 ? 10.350 7.102 0.957 1.00 86.81 82 VAL A CA 1
ATOM 641 C C . VAL A 1 82 ? 9.967 7.242 2.439 1.00 86.81 82 VAL A C 1
ATOM 643 O O . VAL A 1 82 ? 10.211 8.286 3.038 1.00 86.81 82 VAL A O 1
ATOM 646 N N . ASP A 1 83 ? 9.369 6.194 3.014 1.00 83.38 83 ASP A N 1
ATOM 647 C CA . ASP A 1 83 ? 8.939 6.128 4.420 1.00 83.38 83 ASP A CA 1
ATOM 648 C C . ASP A 1 83 ? 7.927 7.223 4.833 1.00 83.38 83 ASP A C 1
ATOM 650 O O . ASP A 1 83 ? 7.897 7.656 5.980 1.00 83.38 83 ASP A O 1
ATOM 654 N N . SER A 1 84 ? 7.069 7.678 3.910 1.00 87.00 84 SER A N 1
ATOM 655 C CA . SER A 1 84 ? 5.998 8.646 4.218 1.00 87.00 84 SER A CA 1
ATOM 656 C C . SER A 1 84 ? 4.708 8.014 4.763 1.00 87.00 84 SER A C 1
ATOM 658 O O . SER A 1 84 ? 3.872 8.724 5.313 1.00 87.00 84 SER A O 1
ATOM 660 N N . GLY A 1 85 ? 4.538 6.694 4.607 1.00 90.88 85 GLY A N 1
ATOM 661 C CA . GLY A 1 85 ? 3.337 5.961 5.030 1.00 90.88 85 GLY A CA 1
ATOM 662 C C . GLY A 1 85 ? 2.324 5.654 3.920 1.00 90.88 85 GLY A C 1
ATOM 663 O O . GLY A 1 85 ? 1.208 5.269 4.242 1.00 90.88 85 GLY A O 1
ATOM 664 N N . LYS A 1 86 ? 2.686 5.789 2.631 1.00 94.69 86 LYS A N 1
ATOM 665 C CA . LYS A 1 86 ? 1.779 5.531 1.486 1.00 94.69 86 LYS A CA 1
ATOM 666 C C . LYS A 1 86 ? 1.122 4.150 1.530 1.00 94.69 86 LYS A C 1
ATOM 668 O O . LYS A 1 86 ? -0.096 4.074 1.541 1.00 94.69 86 LYS A O 1
ATOM 673 N N . SER A 1 87 ? 1.901 3.080 1.644 1.00 94.44 87 SER A N 1
ATOM 674 C CA . SER A 1 87 ? 1.377 1.707 1.652 1.00 94.44 87 SER A CA 1
ATOM 675 C C . SER A 1 87 ? 0.471 1.438 2.866 1.00 94.44 87 SER A C 1
ATOM 677 O O . SER A 1 87 ? -0.531 0.735 2.770 1.00 94.44 87 SER A O 1
ATOM 679 N N . THR A 1 88 ? 0.763 2.070 4.010 1.00 95.06 88 THR A N 1
ATOM 680 C CA . THR A 1 88 ? -0.100 2.044 5.203 1.00 95.06 88 THR A CA 1
ATOM 681 C C . THR A 1 88 ? -1.404 2.814 4.975 1.00 95.06 88 THR A C 1
ATOM 683 O O . THR A 1 88 ? -2.469 2.316 5.333 1.00 95.06 88 THR A O 1
ATOM 686 N N . LEU A 1 89 ? -1.341 3.995 4.349 1.00 97.06 89 LEU A N 1
ATOM 687 C CA . LEU A 1 89 ? -2.521 4.764 3.947 1.00 97.06 89 LEU A CA 1
ATOM 688 C C . LEU A 1 89 ? -3.365 3.986 2.929 1.00 97.06 89 LEU A C 1
ATOM 690 O O . LEU A 1 89 ? -4.583 3.978 3.047 1.00 97.06 89 LEU A O 1
ATOM 694 N N . ALA A 1 90 ? -2.745 3.291 1.974 1.00 97.88 90 ALA A N 1
ATOM 695 C CA . ALA A 1 90 ? -3.447 2.463 0.999 1.00 97.88 90 ALA A CA 1
ATOM 696 C C . ALA A 1 90 ? -4.265 1.355 1.674 1.00 97.88 90 ALA A C 1
ATOM 698 O O . ALA A 1 90 ? -5.456 1.224 1.402 1.00 97.88 90 ALA A O 1
ATOM 699 N N . ALA A 1 91 ? -3.650 0.603 2.592 1.00 97.44 91 ALA A N 1
ATOM 700 C CA . ALA A 1 91 ? -4.347 -0.427 3.361 1.00 97.44 91 ALA A CA 1
ATOM 701 C C . ALA A 1 91 ? -5.476 0.170 4.222 1.00 97.44 91 ALA A C 1
ATOM 703 O O . ALA A 1 91 ? -6.593 -0.342 4.213 1.00 97.44 91 ALA A O 1
ATOM 704 N N . TYR A 1 92 ? -5.216 1.295 4.898 1.00 97.69 92 TYR A N 1
ATOM 705 C CA . TYR A 1 92 ? -6.226 2.004 5.684 1.00 97.69 92 TYR A CA 1
ATOM 706 C C . TYR A 1 92 ? -7.432 2.433 4.836 1.00 97.69 92 TYR A C 1
ATOM 708 O O . TYR A 1 92 ? -8.572 2.149 5.200 1.00 97.69 92 TYR A O 1
ATOM 716 N N . LEU A 1 93 ? -7.195 3.091 3.696 1.00 98.44 93 LEU A N 1
ATOM 717 C CA . LEU A 1 93 ? -8.256 3.536 2.793 1.00 98.44 93 LEU A CA 1
ATOM 718 C C . LEU A 1 93 ? -9.057 2.347 2.267 1.00 98.44 93 LEU A C 1
ATOM 720 O O . LEU A 1 93 ? -10.280 2.388 2.339 1.00 98.44 93 LEU A O 1
ATOM 724 N N . ALA A 1 94 ? -8.385 1.285 1.810 1.00 98.44 94 ALA A N 1
ATOM 725 C CA . ALA A 1 94 ? -9.043 0.074 1.326 1.00 98.44 94 ALA A CA 1
ATOM 726 C C . ALA A 1 94 ? -9.997 -0.513 2.379 1.00 98.44 94 ALA A C 1
ATOM 728 O O . ALA A 1 94 ? -11.153 -0.793 2.071 1.00 98.44 94 ALA A O 1
ATOM 729 N N . ASN A 1 95 ? -9.551 -0.611 3.634 1.00 98.00 95 ASN A N 1
ATOM 730 C CA . ASN A 1 95 ? -10.381 -1.091 4.737 1.00 98.00 95 ASN A CA 1
ATOM 731 C C . ASN A 1 95 ? -11.572 -0.156 5.013 1.00 98.00 95 ASN A C 1
ATOM 733 O O . ASN A 1 95 ? -12.708 -0.616 5.120 1.00 98.00 95 ASN A O 1
ATOM 737 N N . LYS A 1 96 ? -11.348 1.165 5.085 1.00 97.56 96 LYS A N 1
ATOM 738 C CA . LYS A 1 96 ? -12.414 2.132 5.409 1.00 97.56 96 LYS A CA 1
ATOM 739 C C . LYS A 1 96 ? -13.498 2.242 4.341 1.00 97.56 96 LYS A C 1
ATOM 741 O O . LYS A 1 96 ? -14.628 2.567 4.694 1.00 97.56 96 LYS A O 1
ATOM 746 N N . VAL A 1 97 ? -13.173 1.987 3.075 1.00 97.19 97 VAL A N 1
ATOM 747 C CA . VAL A 1 97 ? -14.144 2.035 1.968 1.00 97.19 97 VAL A CA 1
ATOM 748 C C . VAL A 1 97 ? -14.815 0.682 1.699 1.00 97.19 97 VAL A C 1
ATOM 750 O O . VAL A 1 97 ? -15.559 0.556 0.734 1.00 97.19 97 VAL A O 1
ATOM 753 N N . GLY A 1 98 ? -14.580 -0.328 2.548 1.00 96.50 98 GLY A N 1
ATOM 754 C CA . GLY A 1 98 ? -15.195 -1.658 2.436 1.00 96.50 98 GLY A CA 1
ATOM 755 C C . GLY A 1 98 ? -14.509 -2.605 1.443 1.00 96.50 98 GLY A C 1
ATOM 756 O O . GLY A 1 98 ? -15.012 -3.703 1.194 1.00 96.50 98 GLY A O 1
ATOM 757 N N . GLY A 1 99 ? -13.358 -2.200 0.909 1.00 98.00 99 GLY A N 1
ATOM 758 C CA . GLY A 1 99 ? -12.554 -2.933 -0.060 1.00 98.00 99 GLY A CA 1
ATOM 759 C C . GLY A 1 99 ? -12.198 -2.080 -1.279 1.00 98.00 99 GLY A C 1
ATOM 760 O O . GLY A 1 99 ? -13.027 -1.330 -1.791 1.00 98.00 99 GLY A O 1
ATOM 761 N N . ALA A 1 100 ? -10.961 -2.194 -1.758 1.00 98.69 100 ALA A N 1
ATOM 762 C CA . ALA A 1 100 ? -10.497 -1.496 -2.956 1.00 98.69 100 ALA A CA 1
ATOM 763 C C . ALA A 1 100 ? -9.441 -2.314 -3.698 1.00 98.69 100 ALA A C 1
ATOM 765 O O . ALA A 1 100 ? -8.675 -3.072 -3.098 1.00 98.69 100 ALA A O 1
ATOM 766 N N . TYR A 1 101 ? -9.344 -2.107 -5.006 1.00 98.81 101 TYR A N 1
ATOM 767 C CA . TYR A 1 101 ? -8.186 -2.563 -5.755 1.00 98.81 101 TYR A CA 1
ATOM 768 C C . TYR A 1 101 ? -6.984 -1.677 -5.446 1.00 98.81 101 TYR A C 1
ATOM 770 O O . TYR A 1 101 ? -7.070 -0.451 -5.507 1.00 98.81 101 TYR A O 1
ATOM 778 N N . VAL A 1 102 ? -5.844 -2.292 -5.157 1.00 98.81 102 VAL A N 1
ATOM 779 C CA . VAL A 1 102 ? -4.589 -1.580 -4.928 1.00 98.81 102 VAL A CA 1
ATOM 780 C C . VAL A 1 102 ? -3.629 -1.922 -6.054 1.00 98.81 102 VAL A C 1
ATOM 782 O O . VAL A 1 102 ? -3.299 -3.089 -6.249 1.00 98.81 102 VAL A O 1
ATOM 785 N N . LEU A 1 103 ? -3.193 -0.904 -6.794 1.00 98.81 103 LEU A N 1
ATOM 786 C CA . LEU A 1 103 ? -2.130 -0.995 -7.787 1.00 98.81 103 LEU A CA 1
ATOM 787 C C . LEU A 1 103 ? -0.811 -0.597 -7.124 1.00 98.81 103 LEU A C 1
ATOM 789 O O . LEU A 1 103 ? -0.566 0.583 -6.878 1.00 98.81 103 LEU A O 1
ATOM 793 N N . ASP A 1 104 ? 0.033 -1.583 -6.847 1.00 98.31 104 ASP A N 1
ATOM 794 C CA . ASP A 1 104 ? 1.350 -1.406 -6.248 1.00 98.31 104 ASP A CA 1
ATOM 795 C C . ASP A 1 104 ? 2.409 -1.214 -7.338 1.00 98.31 104 ASP A C 1
ATOM 797 O O . ASP A 1 104 ? 2.768 -2.139 -8.077 1.00 98.31 104 ASP A O 1
ATOM 801 N N . LEU A 1 105 ? 2.897 0.023 -7.453 1.00 97.50 105 LEU A N 1
ATOM 802 C CA . LEU A 1 105 ? 3.920 0.424 -8.413 1.00 97.50 105 LEU A CA 1
ATOM 803 C C . LEU A 1 105 ? 5.298 0.644 -7.772 1.00 97.50 105 LEU A C 1
ATOM 805 O O . LEU A 1 105 ? 6.182 1.183 -8.457 1.00 97.50 105 LEU A O 1
ATOM 809 N N . ASP A 1 106 ? 5.503 0.308 -6.491 1.00 94.62 106 ASP A N 1
ATOM 810 C CA . ASP A 1 106 ? 6.808 0.434 -5.831 1.00 94.62 106 ASP A CA 1
ATOM 811 C C . ASP A 1 106 ? 7.678 -0.807 -6.051 1.00 94.62 106 ASP A C 1
ATOM 813 O O . ASP A 1 106 ? 7.895 -1.627 -5.170 1.00 94.62 106 ASP A O 1
ATOM 817 N N . ILE A 1 107 ? 8.286 -0.899 -7.233 1.00 93.88 107 ILE A N 1
ATOM 818 C CA . ILE A 1 107 ? 9.176 -2.013 -7.597 1.00 93.88 107 ILE A CA 1
ATOM 819 C C . ILE A 1 107 ? 10.377 -2.213 -6.650 1.00 93.88 107 ILE A C 1
ATOM 821 O O . ILE A 1 107 ? 11.034 -3.249 -6.715 1.00 93.88 107 ILE A O 1
ATOM 825 N N . GLY A 1 108 ? 10.719 -1.244 -5.793 1.00 91.31 108 GLY A N 1
ATOM 826 C CA . GLY A 1 108 ? 11.826 -1.379 -4.844 1.00 91.31 108 GLY A CA 1
ATOM 827 C C . GLY A 1 108 ? 11.429 -2.019 -3.514 1.00 91.31 108 GLY A C 1
ATOM 828 O O . GLY A 1 108 ? 12.274 -2.636 -2.857 1.00 91.31 108 GLY A O 1
ATOM 829 N N . GLN A 1 109 ? 10.170 -1.854 -3.112 1.00 87.88 109 GLN A N 1
ATOM 830 C CA . GLN A 1 109 ? 9.605 -2.339 -1.850 1.00 87.88 109 GLN A CA 1
ATOM 831 C C . GLN A 1 109 ? 8.161 -2.810 -2.051 1.00 87.88 109 GLN A C 1
ATOM 833 O O . GLN A 1 109 ? 7.296 -2.472 -1.249 1.00 87.88 109 GLN A O 1
ATOM 838 N N . ALA A 1 110 ? 7.923 -3.561 -3.126 1.00 92.06 110 ALA A N 1
ATOM 839 C CA . ALA A 1 110 ? 6.599 -4.063 -3.454 1.00 92.06 110 ALA A CA 1
ATOM 840 C C . ALA A 1 110 ? 6.048 -4.856 -2.264 1.00 92.06 110 ALA A C 1
ATOM 842 O O . ALA A 1 110 ? 6.753 -5.686 -1.683 1.00 92.06 110 ALA A O 1
ATOM 843 N N . ASP A 1 111 ? 4.813 -4.550 -1.882 1.00 93.62 111 ASP A N 1
ATOM 844 C CA . ASP A 1 111 ? 4.088 -5.275 -0.850 1.00 93.62 111 ASP A CA 1
ATOM 845 C C . ASP A 1 111 ? 3.210 -6.367 -1.496 1.00 93.62 111 ASP A C 1
ATOM 847 O O . ASP A 1 111 ? 3.152 -7.470 -0.961 1.00 93.62 111 ASP A O 1
ATOM 851 N N . ILE A 1 112 ? 2.552 -6.096 -2.636 1.00 95.69 112 ILE A N 1
ATOM 852 C CA . ILE A 1 112 ? 1.637 -7.060 -3.295 1.00 95.69 112 ILE A CA 1
ATOM 853 C C . ILE A 1 112 ? 2.400 -8.041 -4.189 1.00 95.69 112 ILE A C 1
ATOM 855 O O . ILE A 1 112 ? 2.124 -9.241 -4.209 1.00 95.69 112 ILE A O 1
ATOM 859 N N . ALA A 1 113 ? 3.340 -7.513 -4.969 1.00 93.69 113 ALA A N 1
ATOM 860 C CA . ALA A 1 113 ? 4.234 -8.307 -5.798 1.00 93.69 113 ALA A CA 1
ATOM 861 C C . ALA A 1 113 ? 5.558 -8.552 -5.060 1.00 93.69 113 ALA A C 1
ATOM 863 O O . ALA A 1 113 ? 5.799 -8.028 -3.976 1.00 93.69 113 ALA A O 1
ATOM 864 N N . ASN A 1 114 ? 6.461 -9.308 -5.680 1.00 91.25 114 ASN A N 1
ATOM 865 C CA . ASN A 1 114 ? 7.837 -9.391 -5.197 1.00 91.25 114 ASN A CA 1
ATOM 866 C C . ASN A 1 114 ? 8.646 -8.157 -5.631 1.00 91.25 114 ASN A C 1
ATOM 868 O O . ASN A 1 114 ? 8.355 -7.569 -6.682 1.00 91.25 114 ASN A O 1
ATOM 872 N N . PRO A 1 115 ? 9.710 -7.790 -4.891 1.00 92.06 115 PRO A N 1
ATOM 873 C CA . PRO A 1 115 ? 10.646 -6.756 -5.314 1.00 92.06 115 PRO A CA 1
ATOM 874 C C . PRO A 1 115 ? 11.088 -6.956 -6.769 1.00 92.06 115 PRO A C 1
ATOM 876 O O . PRO A 1 115 ? 11.366 -8.063 -7.210 1.00 92.06 115 PRO A O 1
ATOM 879 N N . GLY A 1 116 ? 11.162 -5.885 -7.549 1.00 94.38 116 GLY A N 1
ATOM 880 C CA . GLY A 1 116 ? 11.452 -5.956 -8.982 1.00 94.38 116 GLY A CA 1
ATOM 881 C C . GLY A 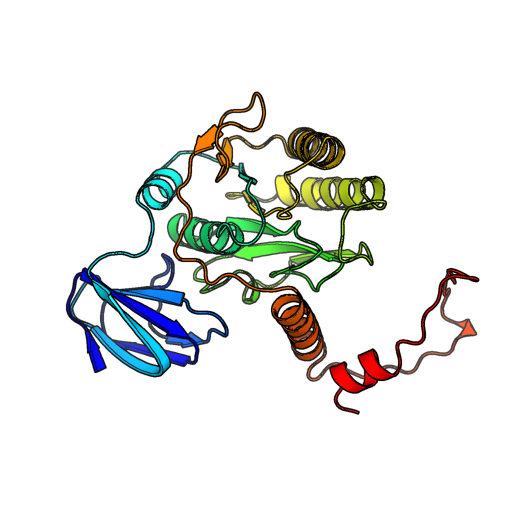1 116 ? 10.241 -6.206 -9.881 1.00 94.38 116 GLY A C 1
ATOM 882 O O . GLY A 1 116 ? 10.390 -6.207 -11.108 1.00 94.38 116 GLY A O 1
ATOM 883 N N . ALA A 1 117 ? 9.053 -6.366 -9.306 1.00 96.19 117 ALA A N 1
ATOM 884 C CA . ALA A 1 117 ? 7.784 -6.402 -10.012 1.00 96.19 117 ALA A CA 1
ATOM 885 C C . ALA A 1 117 ? 6.831 -5.324 -9.483 1.00 96.19 117 ALA A C 1
ATOM 887 O O . ALA A 1 117 ? 7.021 -4.761 -8.410 1.00 96.19 117 ALA A O 1
ATOM 888 N N . MET A 1 118 ? 5.815 -5.033 -10.283 1.00 97.56 118 MET A N 1
ATOM 889 C CA . MET A 1 118 ? 4.627 -4.278 -9.889 1.00 97.56 118 MET A CA 1
ATOM 890 C C . MET A 1 118 ? 3.411 -5.182 -10.069 1.00 97.56 118 MET A C 1
ATOM 892 O O . MET A 1 118 ? 3.459 -6.117 -10.872 1.00 97.56 118 MET A O 1
ATOM 896 N N . GLY A 1 119 ? 2.325 -4.913 -9.363 1.00 98.12 119 GLY A N 1
ATOM 897 C CA . GLY A 1 119 ? 1.134 -5.748 -9.455 1.00 98.12 119 GLY A CA 1
ATOM 898 C C . GLY A 1 119 ? -0.074 -5.102 -8.817 1.00 98.12 119 GLY A C 1
ATOM 899 O O . GLY A 1 119 ? 0.018 -4.026 -8.234 1.00 98.12 119 GLY A O 1
ATOM 900 N N . TYR A 1 120 ? -1.219 -5.754 -8.958 1.00 98.69 120 TYR A N 1
ATOM 901 C CA . TYR A 1 120 ? -2.431 -5.314 -8.290 1.00 98.69 120 TYR A CA 1
ATOM 902 C C . TYR A 1 120 ? -3.181 -6.483 -7.657 1.00 98.69 120 TYR A C 1
ATOM 904 O O . TYR A 1 120 ? -3.048 -7.638 -8.071 1.00 98.69 120 TYR A O 1
ATOM 912 N N . GLY A 1 121 ? -3.985 -6.166 -6.650 1.00 98.56 121 GLY A N 1
ATOM 913 C CA . GLY A 1 121 ? -4.870 -7.106 -5.972 1.00 98.56 121 GLY A CA 1
ATOM 914 C C . GLY A 1 121 ? -6.026 -6.381 -5.292 1.00 98.56 121 GLY A C 1
ATOM 915 O O . GLY A 1 121 ? -6.056 -5.149 -5.259 1.00 98.56 121 GLY A O 1
ATOM 916 N N . PHE A 1 122 ? -6.986 -7.138 -4.767 1.00 98.62 122 PHE A N 1
ATOM 917 C CA . PHE A 1 122 ? -8.114 -6.584 -4.019 1.00 98.62 122 PHE A CA 1
ATOM 918 C C . PHE A 1 122 ? -7.823 -6.633 -2.517 1.00 98.62 122 PHE A C 1
ATOM 920 O O . PHE A 1 122 ? -7.628 -7.707 -1.948 1.00 98.62 122 PHE A O 1
ATOM 927 N N . ALA A 1 123 ? -7.767 -5.467 -1.881 1.00 98.44 123 ALA A N 1
ATOM 928 C CA . ALA A 1 123 ? -7.487 -5.315 -0.463 1.00 98.44 123 ALA A CA 1
ATOM 929 C C . ALA A 1 123 ? -8.787 -5.070 0.304 1.00 98.44 123 ALA A C 1
ATOM 931 O O . ALA A 1 123 ? -9.507 -4.114 0.019 1.00 98.44 123 ALA A O 1
ATOM 932 N N . LYS A 1 124 ? -9.063 -5.917 1.295 1.00 97.38 124 LYS A N 1
ATOM 933 C CA . LYS A 1 124 ? -10.185 -5.777 2.222 1.00 97.38 124 LYS A CA 1
ATOM 934 C C . LYS A 1 124 ? -9.826 -6.441 3.544 1.00 97.38 124 LYS A C 1
ATOM 936 O O . LYS A 1 124 ? -9.317 -7.558 3.536 1.00 97.38 124 LYS A O 1
ATOM 941 N N . ASP A 1 125 ? -10.086 -5.747 4.646 1.00 96.38 125 ASP A N 1
ATOM 942 C CA . ASP A 1 125 ? -9.815 -6.216 6.006 1.00 96.38 125 ASP A CA 1
ATOM 943 C C . ASP A 1 125 ? -8.357 -6.683 6.202 1.00 96.38 125 ASP A C 1
ATOM 945 O O . ASP A 1 125 ? -8.073 -7.695 6.841 1.00 96.38 125 ASP A O 1
ATOM 949 N N . VAL A 1 126 ? -7.403 -5.940 5.624 1.00 96.50 126 VAL A N 1
ATOM 950 C CA . VAL A 1 126 ? -5.972 -6.278 5.650 1.00 96.50 126 VAL A CA 1
ATOM 951 C C . VAL A 1 126 ? -5.196 -5.426 6.649 1.00 96.50 126 VAL A C 1
ATOM 953 O O . VAL A 1 126 ? -5.348 -4.209 6.716 1.00 96.50 126 VAL A O 1
ATOM 956 N N . VAL A 1 127 ? -4.265 -6.051 7.371 1.00 95.38 127 VAL A N 1
ATOM 957 C CA . VAL A 1 127 ? -3.340 -5.340 8.277 1.00 95.38 127 VAL A CA 1
ATOM 958 C C . VAL A 1 127 ? -2.135 -4.721 7.561 1.00 95.38 127 VAL A C 1
ATOM 960 O O . VAL A 1 127 ? -1.403 -3.917 8.133 1.00 95.38 127 VAL A O 1
ATOM 963 N N . SER A 1 128 ? -1.905 -5.112 6.307 1.00 94.44 128 SER A N 1
ATOM 964 C CA . SER A 1 128 ? -0.888 -4.552 5.413 1.00 94.44 128 SER A CA 1
ATOM 965 C C . SER A 1 128 ? -1.132 -5.025 3.981 1.00 94.44 128 SER A C 1
ATOM 967 O O . SER A 1 128 ? -1.740 -6.077 3.775 1.00 94.44 128 SER A O 1
ATOM 969 N N . LEU A 1 129 ? -0.600 -4.297 2.998 1.00 95.38 129 LEU A N 1
ATOM 970 C CA . LEU A 1 129 ? -0.694 -4.691 1.591 1.00 95.38 129 LEU A CA 1
ATOM 971 C C . LEU A 1 129 ? -0.011 -6.036 1.287 1.00 95.38 129 LEU A C 1
ATOM 973 O O . LEU A 1 129 ? -0.435 -6.722 0.367 1.00 95.38 129 LEU A O 1
ATOM 977 N N . SER A 1 130 ? 0.958 -6.482 2.095 1.00 93.00 130 SER A N 1
ATOM 978 C CA . SER A 1 130 ? 1.629 -7.779 1.897 1.00 93.00 130 SER A CA 1
ATOM 979 C C . SER A 1 130 ? 0.782 -9.006 2.240 1.00 93.00 130 SER A C 1
ATOM 981 O O . SER A 1 130 ? 1.233 -10.143 2.090 1.00 93.00 130 SER A O 1
ATOM 983 N N . LYS A 1 131 ? -0.445 -8.793 2.729 1.00 93.75 131 LYS A N 1
ATOM 984 C CA . LYS A 1 131 ? -1.463 -9.838 2.903 1.00 93.75 131 LYS A CA 1
ATOM 985 C C . LYS A 1 131 ? -2.430 -9.909 1.712 1.00 93.75 131 LYS A C 1
ATOM 987 O O . LYS A 1 131 ? -3.274 -10.798 1.678 1.00 93.75 131 LYS A O 1
ATOM 992 N N . VAL A 1 132 ? -2.326 -8.993 0.748 1.00 96.56 132 VAL A N 1
ATOM 993 C CA . VAL A 1 132 ? -3.183 -8.960 -0.442 1.00 96.56 132 VAL A CA 1
ATOM 994 C C . VAL A 1 132 ? -2.703 -10.008 -1.440 1.00 96.56 132 VAL A C 1
ATOM 996 O O . VAL A 1 132 ? -1.526 -10.056 -1.789 1.00 96.56 132 VAL A O 1
ATOM 999 N N . SER A 1 133 ? -3.627 -10.833 -1.931 1.00 95.56 133 SER A N 1
ATOM 1000 C CA . SER A 1 133 ? -3.325 -11.774 -3.010 1.00 95.56 133 SER A CA 1
ATOM 1001 C C . SER A 1 133 ? -3.199 -11.027 -4.336 1.00 95.56 133 SER A C 1
ATOM 1003 O O . SER A 1 133 ? -4.099 -10.279 -4.725 1.00 95.56 133 SER A O 1
ATOM 1005 N N . MET A 1 134 ? -2.081 -11.230 -5.033 1.00 96.94 134 MET A N 1
ATOM 1006 C CA . MET A 1 134 ? -1.851 -10.633 -6.346 1.00 96.94 134 MET A CA 1
ATOM 1007 C C . MET A 1 134 ? -2.764 -11.285 -7.391 1.00 96.94 134 MET A C 1
ATOM 1009 O O . MET A 1 134 ? -2.749 -12.503 -7.557 1.00 96.94 134 MET A O 1
ATOM 1013 N N . ILE A 1 135 ? -3.527 -10.465 -8.116 1.00 97.88 135 ILE A N 1
ATOM 1014 C CA . ILE A 1 135 ? -4.387 -10.902 -9.226 1.00 97.88 135 ILE A CA 1
ATOM 1015 C C . ILE A 1 135 ? -3.576 -10.942 -10.521 1.00 97.88 135 ILE A C 1
ATOM 1017 O O . ILE A 1 135 ? -3.603 -11.929 -11.251 1.00 97.88 135 ILE A O 1
ATOM 1021 N N . ASN A 1 136 ? -2.824 -9.875 -10.797 1.00 98.00 136 ASN A N 1
ATOM 1022 C CA . ASN A 1 136 ? -1.932 -9.804 -11.948 1.00 98.00 136 ASN A CA 1
ATOM 1023 C C . ASN A 1 136 ? -0.702 -8.942 -11.634 1.00 98.00 136 ASN A C 1
ATOM 1025 O O . ASN A 1 136 ? -0.725 -8.092 -10.739 1.00 98.00 136 ASN A O 1
ATOM 1029 N N . GLY A 1 137 ? 0.375 -9.151 -12.389 1.00 97.38 137 GLY A N 1
ATOM 1030 C CA . GLY A 1 137 ? 1.659 -8.505 -12.166 1.00 97.38 137 GLY A CA 1
ATOM 1031 C C . GLY A 1 137 ? 2.477 -8.304 -13.435 1.00 97.38 137 GLY A C 1
ATOM 1032 O O . GLY A 1 137 ? 2.234 -8.892 -14.489 1.00 97.38 137 GLY A O 1
ATOM 1033 N N . PHE A 1 138 ? 3.482 -7.443 -13.328 1.00 97.56 138 PHE A N 1
ATOM 1034 C CA . PHE A 1 138 ? 4.429 -7.147 -14.389 1.00 97.56 138 PHE A CA 1
ATOM 1035 C C . PHE A 1 138 ? 5.854 -7.146 -13.837 1.00 97.56 138 PHE A C 1
ATOM 1037 O O . PHE A 1 138 ? 6.204 -6.355 -12.959 1.00 97.56 138 PHE A O 1
ATOM 1044 N N . PHE A 1 139 ? 6.697 -8.021 -14.385 1.00 95.69 139 PHE A N 1
ATOM 1045 C CA . PHE A 1 139 ? 8.088 -8.143 -13.966 1.00 95.69 139 PHE A CA 1
ATOM 1046 C C . PHE A 1 139 ? 8.985 -7.118 -14.671 1.00 95.69 139 PHE A C 1
ATOM 1048 O O . PHE A 1 139 ? 9.217 -7.169 -15.884 1.00 95.69 139 PHE A O 1
ATOM 1055 N N . VAL A 1 140 ? 9.541 -6.190 -13.892 1.00 94.50 140 VAL A N 1
ATOM 1056 C CA . VAL A 1 140 ? 10.514 -5.209 -14.386 1.00 94.50 140 VAL A CA 1
ATOM 1057 C C . VAL A 1 140 ? 11.922 -5.798 -14.364 1.00 94.50 140 VAL A C 1
ATOM 1059 O O . VAL A 1 140 ? 12.681 -5.577 -15.312 1.00 94.50 140 VAL A O 1
ATOM 1062 N N . GLY A 1 141 ? 12.258 -6.573 -13.330 1.00 90.44 141 GLY A N 1
ATOM 1063 C CA . GLY A 1 141 ? 13.604 -7.110 -13.112 1.00 90.44 141 GLY A CA 1
ATOM 1064 C C . GLY A 1 141 ? 14.595 -6.063 -12.600 1.00 90.44 141 GLY A C 1
ATOM 1065 O O . GLY A 1 141 ? 15.794 -6.174 -12.831 1.00 90.44 141 GLY A O 1
ATOM 1066 N N . SER A 1 142 ? 14.096 -5.009 -11.949 1.00 90.44 142 SER A N 1
ATOM 1067 C CA . SER A 1 142 ? 14.902 -3.963 -11.316 1.00 90.44 142 SER A CA 1
ATOM 1068 C C . SER A 1 142 ? 14.194 -3.451 -10.072 1.00 90.44 142 SER A C 1
ATOM 1070 O O . SER A 1 142 ? 12.991 -3.225 -10.108 1.00 90.44 142 SER A O 1
ATOM 1072 N N . ILE A 1 143 ? 14.948 -3.196 -9.004 1.00 91.06 143 ILE A N 1
ATOM 1073 C CA . ILE A 1 143 ? 14.439 -2.597 -7.758 1.00 91.06 143 ILE A CA 1
ATOM 1074 C C . ILE A 1 143 ? 14.457 -1.060 -7.778 1.00 91.06 143 ILE A C 1
ATOM 1076 O O . ILE A 1 143 ? 14.173 -0.416 -6.771 1.00 91.06 143 ILE A O 1
ATOM 1080 N N . THR A 1 144 ? 14.830 -0.456 -8.909 1.00 91.31 144 THR A N 1
ATOM 1081 C CA . THR A 1 144 ? 14.779 0.992 -9.128 1.00 91.31 144 THR A CA 1
ATOM 1082 C C . THR A 1 144 ? 14.182 1.307 -10.499 1.00 91.31 144 THR A C 1
ATOM 1084 O O . THR A 1 144 ? 14.506 0.617 -11.474 1.00 91.31 144 THR A O 1
ATOM 1087 N N . PRO A 1 145 ? 13.320 2.336 -10.602 1.00 92.25 145 PRO A N 1
ATOM 1088 C CA . PRO A 1 145 ? 12.807 2.794 -11.890 1.00 92.25 145 PRO A CA 1
ATOM 1089 C C . PRO A 1 145 ? 13.862 3.533 -12.723 1.00 92.25 145 PRO A C 1
ATOM 1091 O O . PRO A 1 145 ? 13.702 3.609 -13.936 1.00 92.25 145 PRO A O 1
ATOM 1094 N N . GLN A 1 146 ? 14.925 4.055 -12.099 1.00 93.00 146 GLN A N 1
ATOM 1095 C CA . GLN A 1 146 ? 15.961 4.834 -12.785 1.00 93.00 146 GLN A CA 1
ATOM 1096 C C . GLN A 1 146 ? 16.660 4.011 -13.874 1.00 93.00 146 GLN A C 1
ATOM 1098 O O . GLN A 1 146 ? 17.146 2.909 -13.608 1.00 93.00 146 GLN A O 1
ATOM 1103 N N . GLY A 1 147 ? 16.704 4.539 -15.099 1.00 91.69 147 GLY A N 1
ATOM 1104 C CA . GLY A 1 147 ? 17.256 3.860 -16.279 1.00 91.69 147 GLY A CA 1
ATOM 1105 C C . GLY A 1 147 ? 16.377 2.728 -16.831 1.00 91.69 147 GLY A C 1
ATOM 1106 O O . GLY A 1 147 ? 16.802 1.983 -17.720 1.00 91.69 147 GLY A O 1
ATOM 1107 N N . ARG A 1 148 ? 15.167 2.553 -16.285 1.00 94.00 148 ARG A N 1
ATOM 1108 C CA . ARG A 1 148 ? 14.166 1.540 -16.661 1.00 94.00 148 ARG A CA 1
ATOM 1109 C C . ARG A 1 148 ? 12.759 2.142 -16.755 1.00 94.00 148 ARG A C 1
ATOM 1111 O O . ARG A 1 148 ? 11.775 1.400 -16.754 1.00 94.00 148 ARG A O 1
ATOM 1118 N N . GLU A 1 149 ? 12.652 3.464 -16.853 1.00 95.75 149 GLU A N 1
ATOM 1119 C CA . GLU A 1 149 ? 11.407 4.227 -16.777 1.00 95.75 149 GLU A CA 1
ATOM 1120 C C . GLU A 1 149 ? 10.419 3.770 -17.850 1.00 95.75 149 GLU A C 1
ATOM 1122 O O . GLU A 1 149 ? 9.282 3.448 -17.522 1.00 95.75 149 GLU A O 1
ATOM 1127 N N . ALA A 1 150 ? 10.866 3.628 -19.103 1.00 96.69 150 ALA A N 1
ATOM 1128 C CA . ALA A 1 150 ? 10.022 3.175 -20.211 1.00 96.69 150 ALA A CA 1
ATOM 1129 C C . ALA A 1 150 ? 9.411 1.783 -19.962 1.00 96.69 150 ALA A C 1
ATOM 1131 O O . ALA A 1 150 ? 8.211 1.587 -20.151 1.00 96.69 150 ALA A O 1
ATOM 1132 N N . LYS A 1 151 ? 10.206 0.822 -19.466 1.00 96.69 151 LYS A N 1
ATOM 1133 C CA . LYS A 1 151 ? 9.715 -0.523 -19.114 1.00 96.69 151 LYS A CA 1
ATOM 1134 C C . LYS A 1 151 ? 8.738 -0.470 -17.938 1.00 96.69 151 LYS A C 1
ATOM 1136 O O . LYS A 1 151 ? 7.744 -1.191 -17.930 1.00 96.69 151 LYS A O 1
ATOM 1141 N N . CYS A 1 152 ? 9.002 0.387 -16.953 1.00 97.69 152 CYS A N 1
ATOM 1142 C CA . CYS A 1 152 ? 8.078 0.586 -15.844 1.00 97.69 152 CYS A CA 1
ATOM 1143 C C . CYS A 1 152 ? 6.749 1.178 -16.330 1.00 97.69 152 CYS A C 1
ATOM 1145 O O . CYS A 1 152 ? 5.703 0.645 -15.984 1.00 97.69 152 CYS A O 1
ATOM 1147 N N . LEU A 1 153 ? 6.778 2.229 -17.156 1.00 98.50 153 LEU A N 1
ATOM 1148 C CA . LEU A 1 153 ? 5.581 2.868 -17.715 1.00 98.50 153 LEU A CA 1
ATOM 1149 C C . LEU A 1 153 ? 4.780 1.905 -18.602 1.00 98.50 153 LEU A C 1
ATOM 1151 O O . LEU A 1 153 ? 3.556 1.884 -18.516 1.00 98.50 153 LEU A O 1
ATOM 1155 N N . GLN A 1 154 ? 5.450 1.038 -19.369 1.00 98.25 154 GLN A N 1
ATOM 1156 C CA . GLN A 1 154 ? 4.795 -0.061 -20.085 1.00 98.25 154 GLN A CA 1
ATOM 1157 C C . GLN A 1 154 ? 4.038 -0.992 -19.123 1.00 98.25 154 GLN A C 1
ATOM 1159 O O . GLN A 1 154 ? 2.897 -1.367 -19.396 1.00 98.25 154 GLN A O 1
ATOM 1164 N N . GLY A 1 155 ? 4.661 -1.354 -17.997 1.00 98.19 155 GLY A N 1
ATOM 1165 C CA . GLY A 1 155 ? 4.029 -2.148 -16.944 1.00 98.19 155 GLY A CA 1
ATOM 1166 C C . GLY A 1 155 ? 2.802 -1.457 -16.348 1.00 98.19 155 GLY A C 1
ATOM 1167 O O . GLY A 1 155 ? 1.743 -2.077 -16.266 1.00 98.19 155 GLY A O 1
ATOM 1168 N N . VAL A 1 156 ? 2.913 -0.161 -16.027 1.00 98.62 156 VAL A N 1
ATOM 1169 C CA . VAL A 1 156 ? 1.790 0.652 -15.526 1.00 98.62 156 VAL A CA 1
ATOM 1170 C C . VAL A 1 156 ? 0.639 0.650 -16.527 1.00 98.62 156 VAL A C 1
ATOM 1172 O O . VAL A 1 156 ? -0.475 0.297 -16.160 1.00 98.62 156 VAL A O 1
ATOM 1175 N N . ALA A 1 157 ? 0.902 0.974 -17.795 1.00 98.69 157 ALA A N 1
ATOM 1176 C CA . ALA A 1 157 ? -0.128 1.027 -18.829 1.00 98.69 157 ALA A CA 1
ATOM 1177 C C . ALA A 1 157 ? -0.816 -0.332 -19.036 1.00 98.69 157 ALA A C 1
ATOM 1179 O O . ALA A 1 157 ? -2.038 -0.394 -19.183 1.00 98.69 157 ALA A O 1
ATOM 1180 N N . ARG A 1 158 ? -0.052 -1.433 -19.016 1.00 98.44 158 ARG A N 1
ATOM 1181 C CA . ARG A 1 158 ? -0.598 -2.787 -19.171 1.00 98.44 158 ARG A CA 1
ATOM 1182 C C . ARG A 1 158 ? -1.509 -3.170 -18.008 1.00 98.44 158 ARG A C 1
ATOM 1184 O O . ARG A 1 158 ? -2.623 -3.618 -18.262 1.00 98.44 158 ARG A O 1
ATOM 1191 N N . LEU A 1 159 ? -1.044 -2.997 -16.770 1.00 98.69 159 LEU A N 1
ATOM 1192 C CA . LEU A 1 159 ? -1.829 -3.336 -15.580 1.00 98.69 159 LEU A CA 1
ATOM 1193 C C . LEU A 1 159 ? -3.052 -2.423 -15.449 1.00 98.69 159 LEU A C 1
ATOM 1195 O O . LEU A 1 159 ? -4.151 -2.905 -15.190 1.00 98.69 159 LEU A O 1
ATOM 1199 N N . TRP A 1 160 ? -2.894 -1.121 -15.708 1.00 98.69 160 TRP A N 1
ATOM 1200 C CA . TRP A 1 160 ? -3.992 -0.160 -15.623 1.00 98.69 160 TRP A CA 1
ATOM 1201 C C . TRP A 1 160 ? -5.090 -0.418 -16.654 1.00 98.69 160 TRP A C 1
ATOM 1203 O O . TRP A 1 160 ? -6.270 -0.338 -16.325 1.00 98.69 160 TRP A O 1
ATOM 1213 N N . LYS A 1 161 ? -4.730 -0.792 -17.891 1.00 98.31 161 LYS A N 1
ATOM 1214 C CA . LYS A 1 161 ? -5.695 -1.117 -18.958 1.00 98.31 161 LYS A CA 1
ATOM 1215 C C . LYS A 1 161 ? -6.700 -2.194 -18.540 1.00 98.31 161 LYS A C 1
ATOM 1217 O O . LYS A 1 161 ? -7.848 -2.156 -18.984 1.00 98.31 161 LYS A O 1
ATOM 1222 N N . GLU A 1 162 ? -6.249 -3.161 -17.751 1.00 97.62 162 GLU A N 1
ATOM 1223 C CA . GLU A 1 162 ? -7.070 -4.230 -17.190 1.00 97.62 162 GLU A CA 1
ATOM 1224 C C . GLU A 1 162 ? -7.810 -3.747 -15.939 1.00 97.62 162 GLU A C 1
ATOM 1226 O O . GLU A 1 162 ? -9.037 -3.782 -15.908 1.00 97.62 162 GLU A O 1
ATOM 1231 N N . LEU A 1 163 ? -7.074 -3.204 -14.966 1.00 98.38 163 LEU A N 1
ATOM 1232 C CA . LEU A 1 163 ? -7.599 -2.802 -13.664 1.00 98.38 163 LEU A CA 1
ATOM 1233 C C . LEU A 1 163 ? -8.719 -1.757 -13.745 1.00 98.38 163 LEU A C 1
ATOM 1235 O O . LEU A 1 163 ? -9.699 -1.845 -13.009 1.00 98.38 163 LEU A O 1
ATOM 1239 N N . ARG A 1 164 ? -8.610 -0.782 -14.656 1.00 97.75 164 ARG A N 1
ATOM 1240 C CA . ARG A 1 164 ? -9.607 0.291 -14.811 1.00 97.75 164 ARG A CA 1
ATOM 1241 C C . ARG A 1 164 ? -10.987 -0.202 -15.255 1.00 97.75 164 ARG A C 1
ATOM 1243 O O . ARG A 1 164 ? -11.943 0.555 -15.176 1.00 97.75 164 ARG A O 1
ATOM 1250 N N . ARG A 1 165 ? -11.082 -1.439 -15.758 1.00 97.50 165 ARG A N 1
ATOM 1251 C CA . ARG A 1 165 ? -12.339 -2.067 -16.199 1.00 97.50 165 ARG A CA 1
ATOM 1252 C C . ARG A 1 165 ? -13.046 -2.843 -15.092 1.00 97.50 165 ARG A C 1
ATOM 1254 O O . ARG A 1 165 ? -14.167 -3.279 -15.307 1.00 97.50 165 ARG A O 1
ATOM 1261 N N . LEU A 1 166 ? -12.374 -3.081 -13.968 1.00 97.81 166 LEU A N 1
ATOM 1262 C CA . LEU A 1 166 ? -12.966 -3.753 -12.816 1.00 97.81 166 LEU A CA 1
ATOM 1263 C C . LEU A 1 166 ? -13.799 -2.745 -12.024 1.00 97.81 166 LEU A C 1
ATOM 1265 O O . LEU A 1 166 ? -13.374 -1.601 -11.884 1.00 97.81 166 LEU A O 1
ATOM 1269 N N . ASP A 1 167 ? -14.939 -3.150 -11.477 1.00 97.06 167 ASP A N 1
ATOM 1270 C CA . ASP A 1 167 ? -15.784 -2.266 -10.665 1.00 97.06 167 ASP A CA 1
ATOM 1271 C C . ASP A 1 167 ? -15.229 -2.081 -9.247 1.00 97.06 167 ASP A C 1
ATOM 1273 O O . ASP A 1 167 ? -14.662 -3.002 -8.661 1.00 97.06 167 ASP A O 1
ATOM 1277 N N . GLY A 1 168 ? -15.414 -0.891 -8.672 1.00 97.12 168 GLY A N 1
ATOM 1278 C CA . GLY A 1 168 ? -14.963 -0.539 -7.320 1.00 97.12 168 GLY A CA 1
ATOM 1279 C C . GLY A 1 168 ? -13.770 0.416 -7.306 1.00 97.12 168 GLY A C 1
ATOM 1280 O O . GLY A 1 168 ? -13.198 0.724 -8.347 1.00 97.12 168 GLY A O 1
ATOM 1281 N N . ARG A 1 169 ? -13.380 0.891 -6.123 1.00 98.56 169 ARG A N 1
ATOM 1282 C CA . ARG A 1 169 ? -12.356 1.937 -5.964 1.00 98.56 169 ARG A CA 1
ATOM 1283 C C . ARG A 1 169 ? -10.932 1.434 -6.223 1.00 98.56 169 ARG A C 1
ATOM 1285 O O . ARG A 1 169 ? -10.623 0.271 -5.957 1.00 98.56 169 ARG A O 1
ATOM 1292 N N . LYS A 1 170 ? -10.056 2.308 -6.731 1.00 98.75 170 LYS A N 1
ATOM 1293 C CA . LYS A 1 170 ? -8.644 2.037 -7.048 1.00 98.75 170 LYS A CA 1
ATOM 1294 C C . LYS A 1 170 ? -7.734 2.942 -6.226 1.00 98.75 170 LYS A C 1
ATOM 1296 O O . LYS A 1 170 ? -7.898 4.157 -6.184 1.00 98.75 170 LYS A O 1
ATOM 1301 N N . ILE A 1 171 ? -6.723 2.348 -5.615 1.00 98.88 171 ILE A N 1
ATOM 1302 C CA . ILE A 1 171 ? -5.671 3.056 -4.893 1.00 98.88 171 ILE A CA 1
ATOM 1303 C C . ILE A 1 171 ? -4.354 2.748 -5.590 1.00 98.88 171 ILE A C 1
ATOM 1305 O O . ILE A 1 171 ? -3.965 1.589 -5.706 1.00 98.88 171 ILE A O 1
ATOM 1309 N N . VAL A 1 172 ? -3.653 3.776 -6.054 1.00 98.75 172 VAL A N 1
ATOM 1310 C CA . VAL A 1 172 ? -2.358 3.622 -6.716 1.00 98.75 172 VAL A CA 1
ATOM 1311 C C . VAL A 1 172 ? -1.253 3.957 -5.724 1.00 98.75 172 VAL A C 1
ATOM 1313 O O . VAL A 1 172 ? -1.009 5.130 -5.436 1.00 98.75 172 VAL A O 1
ATOM 1316 N N . ASP A 1 173 ? -0.574 2.929 -5.213 1.00 98.25 173 ASP A N 1
ATOM 1317 C CA . ASP A 1 173 ? 0.628 3.089 -4.397 1.00 98.25 173 ASP A CA 1
ATOM 1318 C C . ASP A 1 173 ? 1.863 3.204 -5.295 1.00 98.25 173 ASP A C 1
ATOM 1320 O O . ASP A 1 173 ? 1.980 2.558 -6.339 1.00 98.25 173 ASP A O 1
ATOM 1324 N N . THR A 1 174 ? 2.790 4.089 -4.938 1.00 95.25 174 THR A N 1
ATOM 1325 C CA . THR A 1 174 ? 3.866 4.485 -5.845 1.00 95.25 174 THR A CA 1
ATOM 1326 C C . THR A 1 174 ? 5.222 4.567 -5.168 1.00 95.25 174 THR A C 1
ATOM 1328 O O . THR A 1 174 ? 5.334 4.807 -3.974 1.00 95.25 174 THR A O 1
ATOM 1331 N N . THR A 1 175 ? 6.287 4.461 -5.970 1.00 93.19 175 THR A N 1
ATOM 1332 C CA . THR A 1 175 ? 7.670 4.600 -5.486 1.00 93.19 175 THR A CA 1
ATOM 1333 C C . THR A 1 175 ? 7.907 5.889 -4.695 1.00 93.19 175 THR A C 1
ATOM 1335 O O . THR A 1 175 ? 7.420 6.960 -5.058 1.00 93.19 175 THR A O 1
ATOM 1338 N N . GLY A 1 176 ? 8.787 5.838 -3.696 1.00 92.69 176 GLY A N 1
ATOM 1339 C CA . GLY A 1 176 ? 9.241 7.033 -2.968 1.00 92.69 176 GLY A CA 1
ATOM 1340 C C . GLY A 1 176 ? 10.157 7.993 -3.752 1.00 92.69 176 GLY A C 1
ATOM 1341 O O . GLY A 1 176 ? 10.745 8.900 -3.160 1.00 92.69 176 GLY A O 1
ATOM 1342 N N . TRP A 1 177 ? 10.332 7.799 -5.065 1.00 93.69 177 TRP A N 1
ATOM 1343 C CA . TRP A 1 177 ? 11.178 8.646 -5.909 1.00 93.69 177 TRP A CA 1
ATOM 1344 C C . TRP A 1 177 ? 10.410 9.897 -6.352 1.00 93.69 177 TRP A C 1
ATOM 1346 O O . TRP A 1 177 ? 9.613 9.845 -7.286 1.00 93.69 177 TRP A O 1
ATOM 1356 N N . VAL A 1 178 ? 10.638 11.007 -5.640 1.00 93.50 178 VAL A N 1
ATOM 1357 C CA . VAL A 1 178 ? 9.922 12.291 -5.821 1.00 93.50 178 VAL A CA 1
ATOM 1358 C C . VAL A 1 178 ? 10.846 13.490 -6.082 1.00 93.50 178 VAL A C 1
ATOM 1360 O O . VAL A 1 178 ? 10.379 14.587 -6.373 1.00 93.50 178 VAL A O 1
ATOM 1363 N N . LYS A 1 179 ? 12.169 13.308 -5.966 1.00 92.44 179 LYS A N 1
ATOM 1364 C CA . LYS A 1 179 ? 13.168 14.380 -6.112 1.00 92.44 179 LYS A CA 1
ATOM 1365 C C . LYS A 1 179 ? 13.914 14.287 -7.440 1.00 92.44 179 LYS A C 1
ATOM 1367 O O . LYS A 1 179 ? 14.336 13.205 -7.845 1.00 92.44 179 LYS A O 1
ATOM 1372 N N . GLY A 1 180 ? 14.155 15.449 -8.043 1.00 94.00 180 GLY A N 1
ATOM 1373 C CA . GLY A 1 180 ? 14.847 15.592 -9.323 1.00 94.00 180 GLY A CA 1
ATOM 1374 C C . GLY A 1 180 ? 13.893 15.592 -10.518 1.00 94.00 180 GLY A C 1
ATOM 1375 O O . GLY A 1 180 ? 12.753 15.139 -10.426 1.00 94.00 180 GLY A O 1
ATOM 1376 N N . ARG A 1 181 ? 14.372 16.119 -11.648 1.00 93.75 181 ARG A N 1
ATOM 1377 C CA . ARG A 1 181 ? 13.581 16.277 -12.876 1.00 93.75 181 ARG A CA 1
ATOM 1378 C C . ARG A 1 181 ? 13.009 14.949 -13.379 1.00 93.75 181 ARG A C 1
ATOM 1380 O O . ARG A 1 181 ? 11.801 14.851 -13.547 1.00 93.75 181 ARG A O 1
ATOM 1387 N N . GLY A 1 182 ? 13.848 13.916 -13.485 1.00 94.81 182 GLY A N 1
ATOM 1388 C CA . GLY A 1 182 ? 13.408 12.587 -13.924 1.00 94.81 182 GLY A CA 1
ATOM 1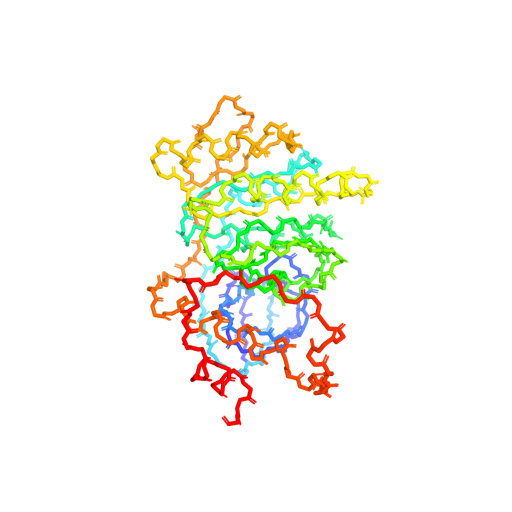389 C C . GLY A 1 182 ? 12.339 11.963 -13.019 1.00 94.81 182 GLY A C 1
ATOM 1390 O O . GLY A 1 182 ? 11.429 11.309 -13.511 1.00 94.81 182 GLY A O 1
ATOM 1391 N N . ALA A 1 183 ? 12.371 12.228 -11.705 1.00 94.31 183 ALA A N 1
ATOM 1392 C CA . ALA A 1 183 ? 11.321 11.765 -10.797 1.00 94.31 183 ALA A CA 1
ATOM 1393 C C . ALA A 1 183 ? 9.977 12.440 -11.092 1.00 94.31 183 ALA A C 1
ATOM 1395 O O . ALA A 1 183 ? 8.945 11.773 -11.111 1.00 94.31 183 ALA A O 1
ATOM 1396 N N . LYS A 1 184 ? 9.993 13.758 -11.331 1.00 95.38 184 LYS A N 1
ATOM 1397 C CA . LYS A 1 184 ? 8.789 14.526 -11.667 1.00 95.38 184 LYS A CA 1
ATOM 1398 C C . LYS A 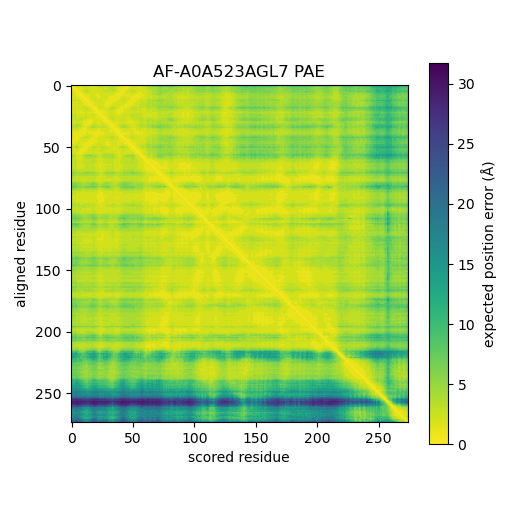1 184 ? 8.198 14.069 -12.998 1.00 95.38 184 LYS A C 1
ATOM 1400 O O . LYS A 1 184 ? 7.015 13.757 -13.039 1.00 95.38 184 LYS A O 1
ATOM 1405 N N . GLU A 1 185 ? 9.023 13.954 -14.037 1.00 96.62 185 GLU A N 1
ATOM 1406 C CA . GLU A 1 185 ? 8.607 13.474 -15.364 1.00 96.62 185 GLU A CA 1
ATOM 1407 C C . GLU A 1 185 ? 8.038 12.049 -15.291 1.00 96.62 185 GLU A C 1
ATOM 1409 O O . GLU A 1 185 ? 6.963 11.778 -15.815 1.00 96.62 185 GLU A O 1
ATOM 1414 N N . TYR A 1 186 ? 8.690 11.150 -14.548 1.00 97.00 186 TYR A N 1
ATOM 1415 C CA . TYR A 1 186 ? 8.204 9.783 -14.356 1.00 97.00 186 TYR A CA 1
ATOM 1416 C C . TYR A 1 186 ? 6.851 9.718 -13.631 1.00 97.00 186 TYR A C 1
ATOM 1418 O O . TYR A 1 186 ? 6.032 8.848 -13.923 1.00 97.00 186 TYR A O 1
ATOM 1426 N N . LYS A 1 187 ? 6.598 10.614 -12.670 1.00 97.12 187 LYS A N 1
ATOM 1427 C CA . LYS A 1 187 ? 5.317 10.682 -11.951 1.00 97.12 187 LYS A CA 1
ATOM 1428 C C . LYS A 1 187 ? 4.221 11.319 -12.799 1.00 97.12 187 LYS A C 1
ATOM 1430 O O . LYS A 1 187 ? 3.119 10.785 -12.797 1.00 97.12 187 LYS A O 1
ATOM 1435 N N . LEU A 1 188 ? 4.534 12.375 -13.551 1.00 97.12 188 LEU A N 1
ATOM 1436 C CA . LEU A 1 188 ? 3.619 12.973 -14.527 1.00 97.12 188 LEU A CA 1
ATOM 1437 C C . LEU A 1 188 ? 3.172 11.947 -15.567 1.00 97.12 188 LEU A C 1
ATOM 1439 O O . LEU A 1 188 ? 1.977 11.734 -15.714 1.00 97.12 188 LEU A O 1
ATOM 1443 N N . ALA A 1 189 ? 4.104 11.199 -16.161 1.00 98.12 189 ALA A N 1
ATOM 1444 C CA . ALA A 1 189 ? 3.763 10.149 -17.120 1.00 98.12 189 ALA A CA 1
ATOM 1445 C C . ALA A 1 189 ? 2.835 9.071 -16.522 1.00 98.12 189 ALA A C 1
ATOM 1447 O O . ALA A 1 189 ? 1.969 8.535 -17.206 1.00 98.12 189 ALA A O 1
ATOM 1448 N N . LYS A 1 190 ? 2.973 8.742 -15.228 1.00 98.25 190 LYS A N 1
ATOM 1449 C CA . LYS A 1 190 ? 2.024 7.840 -14.551 1.00 98.25 190 LYS A CA 1
ATOM 1450 C C . LYS A 1 190 ? 0.647 8.469 -14.379 1.00 98.25 190 LYS A C 1
ATOM 1452 O O . LYS A 1 190 ? -0.338 7.763 -14.549 1.00 98.25 190 LYS A O 1
ATOM 1457 N N . LEU A 1 191 ? 0.584 9.748 -14.015 1.00 98.31 191 LEU A N 1
ATOM 1458 C CA . LEU A 1 191 ? -0.679 10.473 -13.882 1.00 98.31 191 LEU A CA 1
ATOM 1459 C C . LEU A 1 191 ? -1.407 10.558 -15.224 1.00 98.31 191 LEU A C 1
ATOM 1461 O O . LEU A 1 191 ? -2.599 10.305 -15.258 1.00 98.31 191 LEU A O 1
ATOM 1465 N N . GLU A 1 192 ? -0.691 10.800 -16.319 1.00 98.19 192 GLU A N 1
ATOM 1466 C CA . GLU A 1 192 ? -1.247 10.816 -17.680 1.00 98.19 192 GLU A CA 1
ATOM 1467 C C . GLU A 1 192 ? -1.758 9.440 -18.134 1.00 98.19 192 GLU A C 1
ATOM 1469 O O . GLU A 1 192 ? -2.729 9.351 -18.873 1.00 98.19 192 GLU A O 1
ATOM 1474 N N . ILE A 1 193 ? -1.130 8.345 -17.691 1.00 98.56 193 ILE A N 1
ATOM 1475 C CA . ILE A 1 193 ? -1.611 6.983 -17.987 1.00 98.56 193 ILE A CA 1
ATOM 1476 C C . ILE A 1 193 ? -2.850 6.628 -17.154 1.00 98.56 193 ILE A C 1
ATOM 1478 O O . ILE A 1 193 ? -3.728 5.906 -17.629 1.00 98.56 193 ILE A O 1
ATOM 1482 N N . ILE A 1 194 ? -2.858 7.033 -15.882 1.00 98.56 194 ILE A N 1
ATOM 1483 C CA . ILE A 1 194 ? -3.826 6.565 -14.883 1.00 98.56 194 ILE A CA 1
ATOM 1484 C C . ILE A 1 194 ? -5.062 7.459 -14.830 1.00 98.56 194 ILE A C 1
ATOM 1486 O O . ILE A 1 194 ? -6.158 6.945 -14.637 1.00 98.56 194 ILE A O 1
ATOM 1490 N N . GLU A 1 195 ? -4.868 8.764 -14.996 1.00 98.19 195 GLU A N 1
ATOM 1491 C CA . GLU A 1 195 ? -5.886 9.808 -14.886 1.00 98.19 195 GLU A CA 1
ATOM 1492 C C . GLU A 1 195 ? -6.700 9.704 -13.578 1.00 98.19 195 GLU A C 1
ATOM 1494 O O . GLU A 1 195 ? -7.918 9.549 -13.614 1.00 98.19 195 GLU A O 1
ATOM 1499 N N . PRO A 1 196 ? -6.049 9.736 -12.393 1.00 98.19 196 PRO A N 1
ATOM 1500 C CA . PRO A 1 196 ? -6.756 9.599 -11.119 1.00 98.19 196 PRO A CA 1
ATOM 1501 C C . PRO A 1 196 ? -7.661 10.807 -10.835 1.00 98.19 196 PRO A C 1
ATOM 1503 O O . PRO A 1 196 ? -7.335 11.932 -11.206 1.00 98.19 196 PRO A O 1
ATOM 1506 N N . ASP A 1 197 ? -8.727 10.629 -10.057 1.00 97.44 197 ASP A N 1
ATOM 1507 C CA . ASP A 1 197 ? -9.581 11.753 -9.633 1.00 97.44 197 ASP A CA 1
ATOM 1508 C C . ASP A 1 197 ? -8.856 12.685 -8.657 1.00 97.44 197 ASP A C 1
ATOM 1510 O O . ASP A 1 197 ? -9.151 13.880 -8.559 1.00 97.44 197 ASP A O 1
ATOM 1514 N N . LEU A 1 198 ? -7.934 12.118 -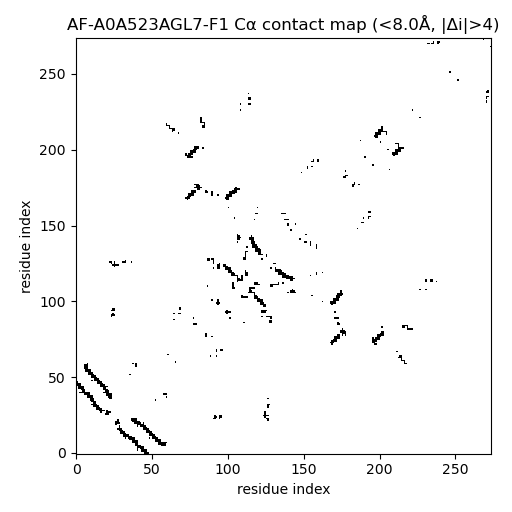7.874 1.00 98.06 198 LEU A N 1
ATOM 1515 C CA . LEU A 1 198 ? -7.306 12.787 -6.746 1.00 98.06 198 LEU A CA 1
ATOM 1516 C C . LEU A 1 198 ? -5.883 12.282 -6.507 1.00 98.06 198 LEU A C 1
ATOM 1518 O O . LEU A 1 198 ? -5.625 11.079 -6.461 1.00 98.06 198 LEU A O 1
ATOM 1522 N N . ILE A 1 199 ? -4.966 13.210 -6.241 1.00 98.56 199 ILE A N 1
ATOM 1523 C CA . ILE A 1 199 ? -3.668 12.902 -5.641 1.00 98.56 199 ILE A CA 1
ATOM 1524 C C . ILE A 1 199 ? -3.774 13.064 -4.124 1.00 98.56 199 ILE A C 1
ATOM 1526 O O . ILE A 1 199 ? -4.078 14.152 -3.641 1.00 98.56 199 ILE A O 1
ATOM 1530 N N . ALA A 1 200 ? -3.464 12.014 -3.366 1.00 98.38 200 ALA A N 1
ATOM 1531 C CA . ALA A 1 200 ? -3.215 12.122 -1.931 1.00 98.38 200 ALA A CA 1
ATOM 1532 C C . ALA A 1 200 ? -1.710 12.320 -1.708 1.00 98.38 200 ALA A C 1
ATOM 1534 O O . ALA A 1 200 ? -0.911 11.413 -1.965 1.00 98.38 200 ALA A O 1
ATOM 1535 N N . SER A 1 201 ? -1.313 13.520 -1.282 1.00 97.81 201 SER A N 1
ATOM 1536 C CA . SER A 1 201 ? 0.092 13.936 -1.277 1.00 97.81 201 SER A CA 1
ATOM 1537 C C . SER A 1 201 ? 0.649 14.184 0.120 1.00 97.81 201 SER A C 1
ATOM 1539 O O . SER A 1 201 ? 0.103 14.972 0.884 1.00 97.81 201 SER A O 1
ATOM 1541 N N . PHE A 1 202 ? 1.798 13.577 0.413 1.00 96.19 202 PHE A N 1
ATOM 1542 C CA . PHE A 1 202 ? 2.598 13.834 1.618 1.00 96.19 202 PHE A CA 1
ATOM 1543 C C . PHE A 1 202 ? 3.610 14.987 1.444 1.00 96.19 202 PHE A C 1
ATOM 1545 O O . PHE A 1 202 ? 4.436 15.214 2.329 1.00 96.19 202 PHE A O 1
ATOM 1552 N N . GLU A 1 203 ? 3.626 15.653 0.283 1.00 94.06 203 GLU A N 1
ATOM 1553 C CA . GLU A 1 203 ? 4.669 16.615 -0.122 1.00 94.06 203 GLU A CA 1
ATOM 1554 C C . GLU A 1 203 ? 4.060 17.907 -0.718 1.00 94.06 203 GLU A C 1
ATOM 1556 O O . GLU A 1 203 ? 4.643 18.513 -1.617 1.00 94.06 203 GLU A O 1
ATOM 1561 N N . GLY A 1 204 ? 2.866 18.310 -0.265 1.00 93.31 204 GLY A N 1
ATOM 1562 C CA . GLY A 1 204 ? 2.131 19.463 -0.808 1.00 93.31 204 GLY A CA 1
ATOM 1563 C C . GLY A 1 204 ? 1.509 19.190 -2.182 1.00 93.31 204 GLY A C 1
ATOM 1564 O O . GLY A 1 204 ? 1.379 18.032 -2.574 1.00 93.31 204 GLY A O 1
ATOM 1565 N N . LYS A 1 205 ? 1.144 20.225 -2.949 1.00 94.69 205 LYS A N 1
ATOM 1566 C CA . LYS A 1 205 ? 0.660 20.079 -4.341 1.00 94.69 205 LYS A CA 1
ATOM 1567 C C . LYS A 1 205 ? 1.833 19.817 -5.312 1.00 94.69 205 LYS A C 1
ATOM 1569 O O . LYS A 1 205 ? 2.599 20.743 -5.579 1.00 94.69 205 LYS A O 1
ATOM 1574 N N . PRO A 1 206 ? 2.005 18.595 -5.867 1.00 90.12 206 PRO A N 1
ATOM 1575 C CA . PRO A 1 206 ? 3.206 18.264 -6.642 1.00 90.12 206 PRO A CA 1
ATOM 1576 C C . PRO A 1 206 ? 3.115 18.647 -8.126 1.00 90.12 206 PRO A C 1
ATOM 1578 O O . PRO A 1 206 ? 4.138 18.923 -8.753 1.00 90.12 206 PRO A O 1
ATOM 1581 N N . PHE A 1 207 ? 1.900 18.648 -8.674 1.00 94.75 207 PHE A N 1
ATOM 1582 C CA . PHE A 1 207 ? 1.575 18.876 -10.082 1.00 94.75 207 PHE A CA 1
ATOM 1583 C C . PHE A 1 207 ? 0.268 19.660 -10.173 1.00 94.75 207 PHE A C 1
ATOM 1585 O O . PHE A 1 207 ? -0.445 19.787 -9.172 1.00 94.75 207 PHE A O 1
ATOM 1592 N N . ASP A 1 208 ? -0.077 20.156 -11.361 1.00 95.19 208 ASP A N 1
ATOM 1593 C CA . ASP A 1 208 ? -1.384 20.773 -11.572 1.00 95.19 208 ASP A CA 1
ATOM 1594 C C . ASP A 1 208 ? -2.487 19.717 -11.724 1.00 95.19 208 ASP A C 1
ATOM 1596 O O . ASP A 1 208 ? -2.990 19.437 -12.803 1.00 95.19 208 ASP A O 1
ATOM 1600 N N . TRP A 1 209 ? -2.803 19.073 -10.604 1.00 96.44 209 TRP A N 1
ATOM 1601 C CA . TRP A 1 209 ? -3.830 18.049 -10.473 1.00 96.44 209 TRP A CA 1
ATOM 1602 C C . TRP A 1 209 ? -4.611 18.298 -9.183 1.00 96.44 209 TRP A C 1
ATOM 1604 O O . TRP A 1 209 ? -4.062 18.851 -8.216 1.00 96.44 209 TRP A O 1
ATOM 1614 N N . LYS A 1 210 ? -5.874 17.858 -9.121 1.00 97.50 210 LYS A N 1
ATOM 1615 C CA . LYS A 1 210 ? -6.647 17.881 -7.871 1.00 97.50 210 LYS A CA 1
ATOM 1616 C C . LYS A 1 210 ? -5.866 17.120 -6.797 1.00 97.50 210 LYS A C 1
ATOM 1618 O O . LYS A 1 210 ? -5.579 15.935 -6.955 1.00 97.50 210 LYS A O 1
ATOM 1623 N N . THR A 1 211 ? -5.494 17.813 -5.726 1.00 98.12 211 THR A N 1
ATOM 1624 C CA . THR A 1 211 ? -4.619 17.272 -4.682 1.00 98.12 211 THR A CA 1
ATOM 1625 C C . THR A 1 211 ? -5.236 17.494 -3.310 1.00 98.12 211 THR A C 1
ATOM 1627 O O . THR A 1 211 ? -5.722 18.583 -3.014 1.00 98.12 211 THR A O 1
ATOM 1630 N N . PHE A 1 212 ? -5.189 16.461 -2.476 1.00 98.25 212 PHE A N 1
ATOM 1631 C CA . PHE A 1 212 ? -5.497 16.516 -1.057 1.00 98.25 212 PHE A CA 1
ATOM 1632 C C . PHE A 1 212 ? -4.219 16.218 -0.272 1.00 98.25 212 PHE A C 1
ATOM 1634 O O . PHE A 1 212 ? -3.582 15.179 -0.462 1.00 98.25 212 PHE A O 1
ATOM 1641 N N . GLU A 1 213 ? -3.818 17.151 0.584 1.00 97.81 213 GLU A N 1
ATOM 1642 C CA . GLU A 1 213 ? -2.620 16.989 1.401 1.00 97.81 213 GLU A CA 1
ATOM 1643 C C . GLU A 1 213 ? -2.902 16.063 2.585 1.00 97.81 213 GLU A C 1
ATOM 1645 O O . GLU A 1 213 ? -3.906 16.200 3.286 1.00 97.81 213 GLU A O 1
ATOM 1650 N N . VAL A 1 214 ? -2.006 15.103 2.800 1.00 97.12 214 VAL A N 1
ATOM 1651 C CA . VAL A 1 214 ? -2.088 14.133 3.890 1.00 97.12 214 VAL A CA 1
ATOM 1652 C C . VAL A 1 214 ? -0.886 14.258 4.812 1.00 97.12 214 VAL A C 1
ATOM 1654 O O . VAL A 1 214 ? 0.256 14.439 4.389 1.00 97.12 214 VAL A O 1
ATOM 1657 N N . GLU A 1 215 ? -1.148 14.125 6.105 1.00 94.56 215 GLU A N 1
ATOM 1658 C CA . GLU A 1 215 ? -0.115 14.120 7.132 1.00 94.56 215 GLU A CA 1
ATOM 1659 C C . GLU A 1 215 ? 0.670 12.809 7.081 1.00 94.56 215 GLU A C 1
ATOM 1661 O O . GLU A 1 215 ? 0.123 11.740 6.787 1.00 94.56 215 GLU A O 1
ATOM 1666 N N . LYS A 1 216 ? 1.962 12.872 7.415 1.00 88.31 216 LYS A N 1
ATOM 1667 C CA . LYS A 1 216 ? 2.769 11.664 7.608 1.00 88.31 216 LYS A CA 1
ATOM 1668 C C . LYS A 1 216 ? 2.250 10.918 8.835 1.00 88.31 216 LYS A C 1
ATOM 1670 O O . LYS A 1 216 ? 2.087 11.506 9.900 1.00 88.31 216 LYS A O 1
ATOM 1675 N N . GLY A 1 217 ? 2.000 9.622 8.676 1.00 75.62 217 GLY A N 1
ATOM 1676 C CA . GLY A 1 217 ? 1.653 8.754 9.799 1.00 75.62 217 GLY A CA 1
ATOM 1677 C C . GLY A 1 217 ? 2.861 8.468 10.695 1.00 75.62 217 GLY A C 1
ATOM 1678 O O . GLY A 1 217 ? 3.989 8.876 10.408 1.00 75.62 217 GLY A O 1
ATOM 1679 N N . TYR A 1 218 ? 2.640 7.698 11.760 1.00 71.94 218 TYR A N 1
ATOM 1680 C CA . TYR A 1 218 ? 3.733 7.159 12.566 1.00 71.94 218 TYR A CA 1
ATOM 1681 C C . TYR A 1 218 ? 4.506 6.107 11.754 1.00 71.94 218 TYR A C 1
ATOM 1683 O O . TYR A 1 218 ? 4.070 4.963 11.626 1.00 71.94 218 TYR A O 1
ATOM 1691 N N . VAL A 1 219 ? 5.641 6.500 11.169 1.00 70.44 219 VAL A N 1
ATOM 1692 C CA . VAL A 1 219 ? 6.483 5.615 10.353 1.00 70.44 219 VAL A CA 1
ATOM 1693 C C . VAL A 1 219 ? 7.832 5.411 11.024 1.00 70.44 219 VAL A C 1
ATOM 1695 O O . VAL A 1 219 ? 8.577 6.359 11.270 1.00 70.44 219 VAL A O 1
ATOM 1698 N N . ILE A 1 220 ? 8.177 4.149 11.273 1.00 69.50 220 ILE A N 1
ATOM 1699 C CA . ILE A 1 220 ? 9.533 3.774 11.671 1.00 69.50 220 ILE A CA 1
ATOM 1700 C C . ILE A 1 220 ? 10.414 3.851 10.426 1.00 69.50 220 ILE A C 1
ATOM 1702 O O . ILE A 1 220 ? 10.202 3.121 9.453 1.00 69.50 220 ILE A O 1
ATOM 1706 N N . ARG A 1 221 ? 11.384 4.766 10.454 1.00 70.69 221 ARG A N 1
ATOM 1707 C CA . ARG A 1 221 ? 12.326 4.981 9.355 1.00 70.69 221 ARG A CA 1
ATOM 1708 C C . ARG A 1 221 ? 13.175 3.729 9.151 1.00 70.69 221 ARG A C 1
ATOM 1710 O O . ARG A 1 221 ? 13.661 3.166 10.126 1.00 70.69 221 ARG A O 1
ATOM 1717 N N . ARG A 1 222 ? 13.371 3.330 7.893 1.00 74.25 222 ARG A N 1
ATOM 1718 C CA . ARG A 1 222 ? 14.225 2.188 7.536 1.00 74.25 222 ARG A CA 1
ATOM 1719 C C . ARG A 1 222 ? 15.485 2.666 6.845 1.00 74.25 222 ARG A C 1
ATOM 1721 O O . ARG A 1 222 ? 15.450 3.589 6.020 1.00 74.25 222 ARG A O 1
ATOM 1728 N N . ASP A 1 223 ? 16.603 2.030 7.139 1.00 81.06 223 ASP A N 1
ATOM 1729 C CA . ASP A 1 223 ? 17.846 2.305 6.433 1.00 81.06 223 ASP A CA 1
ATOM 1730 C C . ASP A 1 223 ? 17.961 1.467 5.138 1.00 81.06 223 ASP A C 1
ATOM 1732 O O . ASP A 1 223 ? 16.979 0.933 4.607 1.00 81.06 223 ASP A O 1
ATOM 1736 N N . LYS A 1 224 ? 19.138 1.447 4.507 1.00 82.12 224 LYS A N 1
ATOM 1737 C CA . LYS A 1 224 ? 19.355 0.644 3.290 1.00 82.12 224 LYS A CA 1
ATOM 1738 C C . LYS A 1 224 ? 19.441 -0.857 3.590 1.00 82.12 224 LYS A C 1
ATOM 1740 O O . LYS A 1 224 ? 19.025 -1.644 2.739 1.00 82.12 224 LYS A O 1
ATOM 1745 N N . ILE A 1 225 ? 19.971 -1.223 4.754 1.00 84.88 225 ILE A N 1
ATOM 1746 C CA . ILE A 1 225 ? 20.179 -2.601 5.204 1.00 84.88 225 ILE A CA 1
ATOM 1747 C C . ILE A 1 225 ? 18.825 -3.223 5.544 1.00 84.88 225 ILE A C 1
ATOM 1749 O O . ILE A 1 225 ? 18.497 -4.275 5.001 1.00 84.88 225 ILE A O 1
ATOM 1753 N N . ASP A 1 226 ? 17.983 -2.519 6.301 1.00 84.12 226 ASP A N 1
ATOM 1754 C CA . ASP A 1 226 ? 16.607 -2.911 6.618 1.00 84.12 226 ASP A CA 1
ATOM 1755 C C . ASP A 1 226 ? 15.804 -3.213 5.352 1.00 84.12 226 ASP A C 1
ATOM 1757 O O . ASP A 1 226 ? 15.108 -4.222 5.252 1.00 84.12 226 ASP A O 1
ATOM 1761 N N . ARG A 1 227 ? 15.918 -2.345 4.337 1.00 84.88 227 ARG A N 1
ATOM 1762 C CA . ARG A 1 227 ? 15.224 -2.543 3.056 1.00 84.88 227 ARG A CA 1
ATOM 1763 C C . ARG A 1 227 ? 15.788 -3.725 2.276 1.00 84.88 227 ARG A C 1
ATOM 1765 O O . ARG A 1 227 ? 15.032 -4.391 1.577 1.00 84.88 227 ARG A O 1
ATOM 1772 N N . ALA A 1 228 ? 17.096 -3.973 2.343 1.00 86.19 228 ALA A N 1
ATOM 1773 C CA . ALA A 1 228 ? 17.697 -5.149 1.718 1.00 86.19 228 ALA A CA 1
ATOM 1774 C C . ALA A 1 228 ? 17.216 -6.439 2.386 1.00 86.19 228 ALA A C 1
ATOM 1776 O O . ALA A 1 228 ? 16.790 -7.352 1.681 1.00 86.19 228 ALA A O 1
ATOM 1777 N N . LYS A 1 229 ? 17.187 -6.461 3.721 1.00 86.62 229 LYS A N 1
ATOM 1778 C CA . LYS A 1 229 ? 16.667 -7.575 4.511 1.00 86.62 229 LYS A CA 1
ATOM 1779 C C . LYS A 1 229 ? 15.188 -7.843 4.222 1.00 86.62 229 LYS A C 1
ATOM 1781 O O . LYS A 1 229 ? 14.835 -8.967 3.900 1.00 86.62 229 LYS A O 1
ATOM 1786 N N . ALA A 1 230 ? 14.349 -6.807 4.206 1.00 85.38 230 ALA A N 1
ATOM 1787 C CA . ALA A 1 230 ? 12.924 -6.956 3.902 1.00 85.38 230 ALA A CA 1
ATOM 1788 C C . ALA A 1 230 ? 12.671 -7.529 2.495 1.00 85.38 230 ALA A C 1
ATOM 1790 O O . ALA A 1 230 ? 11.782 -8.356 2.303 1.00 85.38 230 ALA A O 1
ATOM 1791 N N . ARG A 1 231 ? 13.465 -7.119 1.492 1.00 88.75 231 ARG A N 1
ATOM 1792 C CA . ARG A 1 231 ? 13.374 -7.702 0.141 1.00 88.75 231 ARG A CA 1
ATOM 1793 C C . ARG A 1 231 ? 13.741 -9.181 0.139 1.00 88.75 231 ARG A C 1
ATOM 1795 O O . ARG A 1 231 ? 13.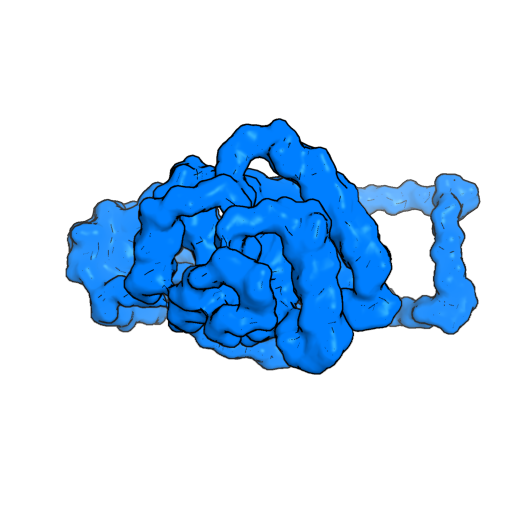101 -9.967 -0.547 1.00 88.75 231 ARG A O 1
ATOM 1802 N N . PHE A 1 232 ? 14.782 -9.537 0.879 1.00 87.06 232 PHE A N 1
ATOM 1803 C CA . PHE A 1 232 ? 15.223 -10.914 1.015 1.00 87.06 232 PHE A CA 1
ATOM 1804 C C . PHE A 1 232 ? 14.148 -11.789 1.679 1.00 87.06 232 PHE A C 1
ATOM 1806 O O . PHE A 1 232 ? 13.746 -12.797 1.106 1.00 87.06 232 PHE A O 1
ATOM 1813 N N . GLU A 1 233 ? 13.604 -11.348 2.815 1.00 87.19 233 GLU A N 1
ATOM 1814 C CA . GLU A 1 233 ? 12.517 -12.032 3.531 1.00 87.19 233 GLU A CA 1
ATOM 1815 C C . GLU A 1 233 ? 11.265 -12.198 2.653 1.00 87.19 233 GLU A C 1
ATOM 1817 O O . GLU A 1 233 ? 10.626 -13.252 2.668 1.00 87.19 233 GLU A O 1
ATOM 1822 N N . SER A 1 234 ? 10.943 -11.193 1.829 1.00 88.38 234 SER A N 1
ATOM 1823 C CA . SER A 1 234 ? 9.846 -11.264 0.856 1.00 88.38 234 SER A CA 1
ATOM 1824 C C . SER A 1 234 ? 10.035 -12.413 -0.143 1.00 88.38 234 SER A C 1
ATOM 1826 O O . SER A 1 234 ? 9.113 -13.210 -0.328 1.00 88.38 234 SER A O 1
ATOM 1828 N N . TYR A 1 235 ? 11.232 -12.569 -0.719 1.00 89.00 235 TYR A N 1
ATOM 1829 C CA . TYR A 1 235 ? 11.521 -13.692 -1.616 1.00 89.00 235 TYR A CA 1
ATOM 1830 C C . TYR A 1 235 ? 11.482 -15.046 -0.906 1.00 89.00 235 TYR A C 1
ATOM 1832 O O . TYR A 1 235 ? 10.888 -15.984 -1.436 1.00 89.00 235 TYR A O 1
ATOM 1840 N N . GLN A 1 236 ? 12.064 -15.149 0.294 1.00 88.00 236 GLN A N 1
ATOM 1841 C CA . GLN A 1 236 ? 12.025 -16.383 1.087 1.00 88.00 236 GLN A CA 1
ATOM 1842 C C . GLN A 1 236 ? 10.586 -16.828 1.353 1.00 88.00 236 GLN A C 1
ATOM 1844 O O . GLN A 1 236 ? 10.246 -18.000 1.210 1.00 88.00 236 GLN A O 1
ATOM 1849 N N . LYS A 1 237 ? 9.718 -15.883 1.725 1.00 86.50 237 LYS A N 1
ATOM 1850 C CA .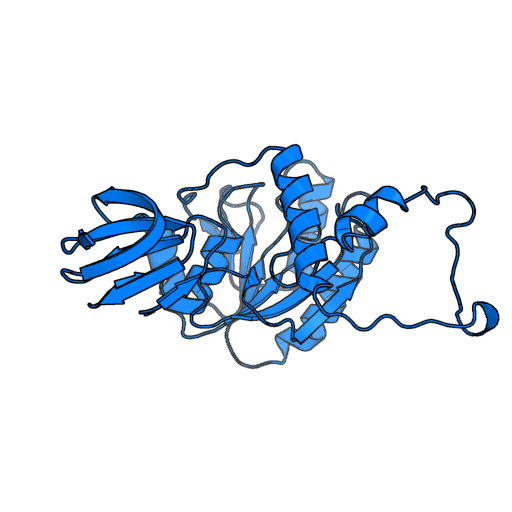 LYS A 1 237 ? 8.298 -16.144 1.960 1.00 86.50 237 LYS A CA 1
ATOM 1851 C C . LYS A 1 237 ? 7.586 -16.593 0.689 1.00 86.50 237 LYS A C 1
ATOM 1853 O O . LYS A 1 237 ? 6.817 -17.546 0.746 1.00 86.50 237 LYS A O 1
ATOM 1858 N N . PHE A 1 238 ? 7.844 -15.928 -0.436 1.00 86.75 238 PHE A N 1
ATOM 1859 C CA . PHE A 1 238 ? 7.229 -16.265 -1.717 1.00 86.75 238 PHE A CA 1
ATOM 1860 C C . PHE A 1 238 ? 7.618 -17.664 -2.214 1.00 86.75 238 PHE A C 1
ATOM 1862 O O . PHE A 1 238 ? 6.781 -18.374 -2.762 1.00 86.75 238 PHE A O 1
ATOM 1869 N N . LEU A 1 239 ? 8.874 -18.069 -2.011 1.00 87.81 239 LEU A N 1
ATOM 1870 C CA . LEU A 1 239 ? 9.393 -19.362 -2.466 1.00 87.81 239 LEU A CA 1
ATOM 1871 C C . LEU A 1 239 ? 9.231 -20.489 -1.437 1.00 87.81 239 LEU A C 1
ATOM 1873 O O . LEU A 1 239 ? 9.544 -21.643 -1.735 1.00 87.81 239 LEU A O 1
ATOM 1877 N N . ARG A 1 240 ? 8.728 -20.198 -0.234 1.00 86.94 240 ARG A N 1
ATOM 1878 C CA . ARG A 1 240 ? 8.534 -21.206 0.812 1.00 86.94 240 ARG A CA 1
ATOM 1879 C C . ARG A 1 240 ? 7.558 -22.285 0.344 1.00 86.94 240 ARG A C 1
ATOM 1881 O O . ARG A 1 240 ? 6.401 -22.000 0.052 1.00 86.94 240 ARG A O 1
ATOM 1888 N N . GLY A 1 241 ? 8.021 -23.535 0.319 1.00 84.62 241 GLY A N 1
ATOM 1889 C CA . GLY A 1 241 ? 7.219 -24.673 -0.140 1.00 84.62 241 GLY A CA 1
ATOM 1890 C C . GLY A 1 241 ? 6.981 -24.697 -1.654 1.00 84.62 241 GLY A C 1
ATOM 1891 O O . GLY A 1 241 ? 6.152 -25.475 -2.123 1.00 84.62 241 GLY A O 1
ATOM 1892 N N . ALA A 1 242 ? 7.685 -23.861 -2.426 1.00 87.31 242 ALA A N 1
ATOM 1893 C CA . ALA A 1 242 ? 7.624 -23.908 -3.877 1.00 87.31 242 ALA A CA 1
ATOM 1894 C C . ALA A 1 242 ? 8.182 -25.239 -4.399 1.00 87.31 242 ALA A C 1
ATOM 1896 O O . ALA A 1 242 ? 9.141 -25.800 -3.867 1.00 87.31 242 ALA A O 1
ATOM 1897 N N . ARG A 1 243 ? 7.584 -25.743 -5.480 1.00 87.56 243 ARG A N 1
ATOM 1898 C CA . ARG A 1 243 ? 8.058 -26.953 -6.151 1.00 87.56 243 ARG A CA 1
ATOM 1899 C C . ARG A 1 243 ? 9.334 -26.651 -6.933 1.00 87.56 243 ARG A C 1
ATOM 1901 O O . ARG A 1 243 ? 9.340 -25.751 -7.771 1.00 87.56 243 ARG A O 1
ATOM 1908 N N . ILE A 1 244 ? 10.367 -27.459 -6.719 1.00 84.06 244 ILE A N 1
ATOM 1909 C CA . ILE A 1 244 ? 11.574 -27.442 -7.545 1.00 84.06 244 ILE A CA 1
ATOM 1910 C C . ILE A 1 244 ? 11.247 -28.096 -8.891 1.00 84.06 244 ILE A C 1
ATOM 1912 O O . ILE A 1 244 ? 10.675 -29.185 -8.942 1.00 84.06 244 ILE A O 1
ATOM 1916 N N . LEU A 1 245 ? 11.573 -27.399 -9.977 1.00 86.69 245 LEU A N 1
ATOM 1917 C CA . LEU A 1 245 ? 11.415 -27.879 -11.345 1.00 86.69 245 LEU A CA 1
ATOM 1918 C C . LEU A 1 245 ? 12.779 -27.884 -12.023 1.00 86.69 245 LEU A C 1
ATOM 1920 O O . LEU A 1 245 ? 13.419 -26.839 -12.127 1.00 86.69 245 LEU A O 1
ATOM 1924 N N . GLU A 1 246 ? 13.191 -29.050 -12.503 1.00 85.94 246 GLU A N 1
ATOM 1925 C CA . GLU A 1 246 ? 14.350 -29.191 -13.376 1.00 85.94 246 GLU A CA 1
ATOM 1926 C C . GLU A 1 246 ? 13.891 -29.090 -14.831 1.00 85.94 246 GLU A C 1
ATOM 1928 O O . GLU A 1 246 ? 12.871 -29.664 -15.219 1.00 85.94 246 GLU A O 1
ATOM 1933 N N . LEU A 1 247 ? 14.609 -28.303 -15.627 1.00 86.00 247 LEU A N 1
ATOM 1934 C CA . LEU A 1 247 ? 14.252 -28.017 -17.008 1.00 86.00 247 LEU A CA 1
ATOM 1935 C C . LEU A 1 247 ? 15.489 -28.159 -17.892 1.00 86.00 247 LEU A C 1
ATOM 1937 O O . LEU A 1 247 ? 16.555 -27.635 -17.567 1.00 86.00 247 LEU A O 1
ATOM 1941 N N . GLU A 1 248 ? 15.329 -28.820 -19.036 1.00 87.81 248 GLU A N 1
ATOM 1942 C CA . GLU A 1 248 ? 16.393 -28.924 -20.032 1.00 87.81 248 GLU A CA 1
ATOM 1943 C C . GLU A 1 248 ? 16.673 -27.538 -20.641 1.00 87.81 248 GLU A C 1
ATOM 1945 O O . GLU A 1 248 ? 15.762 -26.826 -21.077 1.00 87.81 248 GLU A O 1
ATOM 1950 N N . ARG A 1 249 ? 17.946 -27.123 -20.634 1.00 80.56 249 ARG A N 1
ATOM 1951 C CA . ARG A 1 249 ? 18.365 -25.766 -21.026 1.00 80.56 249 ARG A CA 1
ATOM 1952 C C . ARG A 1 249 ? 17.968 -25.414 -22.461 1.00 80.56 249 ARG A C 1
ATOM 1954 O O . ARG A 1 249 ? 17.602 -24.274 -22.726 1.00 80.56 249 ARG A O 1
ATOM 1961 N N . ASP A 1 250 ? 18.072 -26.366 -23.375 1.00 86.38 250 ASP A N 1
ATOM 1962 C CA . ASP A 1 250 ? 17.711 -26.245 -24.792 1.00 86.38 250 ASP A CA 1
ATOM 1963 C C . ASP A 1 250 ? 16.206 -26.016 -25.013 1.00 86.38 250 ASP A C 1
ATOM 1965 O O . ASP A 1 250 ? 15.814 -25.422 -26.018 1.00 86.38 250 ASP A O 1
ATOM 1969 N N . ARG A 1 251 ? 15.365 -26.392 -24.043 1.00 87.19 251 ARG A N 1
ATOM 1970 C CA . ARG A 1 251 ? 13.918 -26.128 -24.056 1.00 87.19 251 ARG A CA 1
ATOM 1971 C C . ARG A 1 251 ? 13.535 -24.755 -23.506 1.00 87.19 251 ARG A C 1
ATOM 1973 O O . ARG A 1 251 ? 12.356 -24.399 -23.533 1.00 87.19 251 ARG A O 1
ATOM 1980 N N . ILE A 1 252 ? 14.495 -23.965 -23.021 1.00 85.44 252 ILE A N 1
ATOM 1981 C CA . ILE A 1 252 ? 14.255 -22.619 -22.494 1.00 85.44 252 ILE A CA 1
ATOM 1982 C C . ILE A 1 252 ? 14.980 -21.588 -23.349 1.00 85.44 252 ILE A C 1
ATOM 1984 O O . ILE A 1 252 ? 16.205 -21.571 -23.451 1.00 85.44 252 ILE A O 1
ATOM 1988 N N . ASN A 1 253 ? 14.227 -20.622 -23.874 1.00 81.00 253 ASN A N 1
ATOM 1989 C CA . ASN A 1 253 ? 14.828 -19.439 -24.477 1.00 81.00 253 ASN A CA 1
ATOM 1990 C C . ASN A 1 253 ? 15.274 -18.448 -23.390 1.00 81.00 253 ASN A C 1
ATOM 1992 O O . ASN A 1 253 ? 14.563 -17.497 -23.050 1.00 81.00 253 ASN A O 1
ATOM 1996 N N . LEU A 1 254 ? 16.459 -18.680 -22.831 1.00 75.06 254 LEU A N 1
ATOM 1997 C CA . LEU A 1 254 ? 17.141 -17.694 -22.003 1.00 75.06 254 LEU A CA 1
ATOM 1998 C C . LEU A 1 254 ? 17.701 -16.612 -22.924 1.00 75.06 254 LEU A C 1
ATOM 2000 O O . LEU A 1 254 ? 18.653 -16.866 -23.653 1.00 75.06 254 LEU A O 1
ATOM 2004 N N . LYS A 1 255 ? 17.138 -15.401 -22.882 1.00 67.69 255 LYS A N 1
ATOM 2005 C CA . LYS A 1 255 ? 17.758 -14.225 -23.509 1.00 67.69 255 LYS A CA 1
ATOM 2006 C C . LYS A 1 255 ? 18.862 -13.726 -22.580 1.00 67.69 255 LYS A C 1
ATOM 2008 O O . LYS A 1 255 ? 18.534 -13.070 -21.588 1.00 67.69 255 LYS A O 1
ATOM 2013 N N . PRO A 1 256 ? 20.141 -14.045 -22.829 1.00 58.06 256 PRO A N 1
ATOM 2014 C CA . PRO A 1 256 ? 21.191 -13.673 -21.907 1.00 58.06 256 PRO A CA 1
ATOM 2015 C C . PRO A 1 256 ? 21.457 -12.179 -22.076 1.00 58.06 256 PRO A C 1
ATOM 2017 O O . PRO A 1 256 ? 21.607 -11.688 -23.196 1.00 58.06 256 PRO A O 1
ATOM 2020 N N . ASP A 1 257 ? 21.580 -11.459 -20.967 1.00 57.00 257 ASP A N 1
ATOM 2021 C CA . ASP A 1 257 ? 22.286 -10.179 -20.968 1.00 57.00 257 ASP A CA 1
ATOM 2022 C C . ASP A 1 257 ? 23.788 -10.532 -20.998 1.00 57.00 257 ASP A C 1
ATOM 2024 O O . ASP A 1 257 ? 24.448 -10.584 -19.959 1.00 57.00 257 ASP A O 1
ATOM 2028 N N . LEU A 1 258 ? 24.277 -10.934 -22.186 1.00 47.72 258 LEU A N 1
ATOM 2029 C CA . LEU A 1 258 ? 25.507 -11.718 -22.441 1.00 47.72 258 LEU A CA 1
ATOM 2030 C C . LEU A 1 258 ? 26.804 -11.162 -21.818 1.00 47.72 258 LEU A C 1
ATOM 2032 O O . LEU A 1 258 ? 27.812 -11.857 -21.804 1.00 47.72 258 LEU A O 1
ATOM 2036 N N . PHE A 1 259 ? 26.787 -9.943 -21.276 1.00 53.22 259 PHE A N 1
ATOM 2037 C CA . PHE A 1 259 ? 27.960 -9.272 -20.710 1.00 53.22 259 PHE A CA 1
ATOM 2038 C C . PHE A 1 259 ? 27.692 -8.553 -19.373 1.00 53.22 259 PHE A C 1
ATOM 2040 O O . PHE A 1 259 ? 28.482 -7.702 -18.969 1.00 53.22 259 PHE A O 1
ATOM 2047 N N . ARG A 1 260 ? 26.568 -8.830 -18.688 1.00 59.56 260 ARG A N 1
ATOM 2048 C CA . ARG A 1 260 ? 26.165 -8.100 -17.459 1.00 59.56 260 ARG A CA 1
ATOM 2049 C C . ARG A 1 260 ? 25.678 -8.977 -16.302 1.00 59.56 260 ARG A C 1
ATOM 2051 O O . ARG A 1 260 ? 25.204 -8.443 -15.297 1.00 59.56 260 ARG A O 1
ATOM 2058 N N . GLY A 1 261 ? 25.788 -10.298 -16.425 1.00 62.56 261 GLY A N 1
ATOM 2059 C CA . GLY A 1 261 ? 25.461 -11.221 -15.339 1.00 62.56 261 GLY A CA 1
ATOM 2060 C C . GLY A 1 261 ? 26.368 -11.009 -14.126 1.00 62.56 261 GLY A C 1
ATOM 2061 O O . GLY A 1 261 ? 27.560 -10.750 -14.268 1.00 62.56 261 GLY A O 1
ATOM 2062 N N . LYS A 1 262 ? 25.796 -11.116 -12.928 1.00 67.00 262 LYS A N 1
ATOM 2063 C CA . LYS A 1 262 ? 26.550 -11.267 -11.682 1.00 67.00 262 LYS A CA 1
ATOM 2064 C C . LYS A 1 262 ? 26.287 -12.661 -11.146 1.00 67.00 262 LYS A C 1
ATOM 2066 O O . LYS A 1 262 ? 25.183 -13.174 -11.328 1.00 67.00 262 LYS A O 1
ATOM 2071 N N . ASP A 1 263 ? 27.278 -13.237 -10.482 1.00 74.31 263 ASP A N 1
ATOM 2072 C CA . ASP A 1 263 ? 27.048 -14.420 -9.665 1.00 74.31 263 ASP A CA 1
ATOM 2073 C C . ASP A 1 263 ? 26.023 -14.070 -8.575 1.00 74.31 263 ASP A C 1
ATOM 2075 O O . ASP A 1 263 ? 26.162 -13.070 -7.864 1.00 74.31 263 ASP A O 1
ATOM 2079 N N . VAL A 1 264 ? 24.948 -14.851 -8.520 1.00 74.81 264 VAL A N 1
ATOM 2080 C CA . VAL A 1 264 ? 23.849 -14.709 -7.559 1.00 74.81 264 VAL A CA 1
ATOM 2081 C C . VAL A 1 264 ? 23.669 -15.974 -6.723 1.00 74.81 264 VAL A C 1
ATOM 2083 O O . VAL A 1 264 ? 22.663 -16.091 -6.031 1.00 74.81 264 VAL A O 1
ATOM 2086 N N . THR A 1 265 ? 24.627 -16.904 -6.754 1.00 77.38 265 THR A N 1
ATOM 2087 C CA . THR A 1 265 ? 24.554 -18.194 -6.053 1.00 77.38 265 THR A CA 1
ATOM 2088 C C . THR A 1 265 ? 24.309 -17.979 -4.564 1.00 77.38 265 THR A C 1
ATOM 2090 O O . THR A 1 265 ? 23.292 -18.431 -4.055 1.00 77.38 265 THR A O 1
ATOM 2093 N N . GLN A 1 266 ? 25.114 -17.132 -3.910 1.00 75.06 266 GLN A N 1
ATOM 2094 C CA . GLN A 1 266 ? 24.922 -16.787 -2.494 1.00 75.06 266 GLN A CA 1
ATOM 2095 C C . GLN A 1 266 ? 23.537 -16.201 -2.191 1.00 75.06 266 GLN A C 1
ATOM 2097 O O . GLN A 1 266 ? 22.974 -16.448 -1.127 1.00 75.06 266 GLN A O 1
ATOM 2102 N N . PHE A 1 267 ? 22.976 -15.403 -3.106 1.00 73.25 267 PHE A N 1
ATOM 2103 C CA . PHE A 1 267 ? 21.630 -14.857 -2.936 1.00 73.25 267 PHE A CA 1
ATOM 2104 C C . PHE A 1 267 ? 20.577 -15.966 -3.032 1.00 73.25 267 PHE A C 1
ATOM 2106 O O . PHE A 1 267 ? 19.672 -16.004 -2.203 1.00 73.25 267 PHE A O 1
ATOM 2113 N N . ILE A 1 268 ? 20.705 -16.868 -4.008 1.00 76.88 268 ILE A N 1
ATOM 2114 C CA . ILE A 1 268 ? 19.800 -18.005 -4.206 1.00 76.88 268 ILE A CA 1
ATOM 2115 C C . ILE A 1 268 ? 19.866 -18.962 -3.012 1.00 76.88 268 ILE A C 1
ATOM 2117 O O . ILE A 1 268 ? 18.819 -19.265 -2.452 1.00 76.88 268 ILE A O 1
ATOM 2121 N N . GLU A 1 269 ? 21.062 -19.372 -2.592 1.00 79.38 269 GLU A N 1
ATOM 2122 C CA . GLU A 1 269 ? 21.309 -20.222 -1.414 1.00 79.38 269 GLU A CA 1
ATOM 2123 C C . GLU A 1 269 ? 20.660 -19.623 -0.169 1.00 79.38 269 GLU A C 1
ATOM 2125 O O . GLU A 1 269 ? 19.820 -20.244 0.481 1.00 79.38 269 GLU A O 1
ATOM 2130 N N . SER A 1 270 ? 20.925 -18.339 0.085 1.00 74.88 270 SER A N 1
ATOM 2131 C CA . SER A 1 270 ? 20.331 -17.631 1.218 1.00 74.88 270 SER A CA 1
ATOM 2132 C C . SER A 1 270 ? 18.794 -17.602 1.131 1.00 74.88 270 SER A C 1
ATOM 2134 O O . SER A 1 270 ? 18.107 -17.817 2.131 1.00 74.88 270 SER A O 1
ATOM 2136 N N . VAL A 1 271 ? 18.219 -17.341 -0.051 1.00 76.38 271 VAL A N 1
ATOM 2137 C CA . VAL A 1 271 ? 16.758 -17.273 -0.227 1.00 76.38 271 VAL A CA 1
ATOM 2138 C C . VAL A 1 271 ? 16.103 -18.653 -0.092 1.00 76.38 271 VAL A C 1
ATOM 2140 O O . VAL A 1 271 ? 15.017 -18.766 0.475 1.00 76.38 271 VAL A O 1
ATOM 2143 N N . LEU A 1 272 ? 16.735 -19.700 -0.610 1.00 75.69 272 LEU A N 1
ATOM 2144 C CA . LEU A 1 272 ? 16.196 -21.058 -0.592 1.00 75.69 272 LEU A CA 1
ATOM 2145 C C . LEU A 1 272 ? 16.498 -21.800 0.718 1.00 75.69 272 LEU A C 1
ATOM 2147 O O . LEU A 1 272 ? 15.835 -22.792 1.009 1.00 75.69 272 LEU A O 1
ATOM 2151 N N . GLY A 1 273 ? 17.444 -21.305 1.521 1.00 67.69 273 GLY A N 1
ATOM 2152 C CA . GLY A 1 273 ? 17.907 -21.974 2.735 1.00 67.69 273 GLY A CA 1
ATOM 2153 C C . GLY A 1 273 ? 18.671 -23.268 2.443 1.00 67.69 273 GLY A C 1
ATOM 2154 O O . GLY A 1 273 ? 18.561 -24.206 3.233 1.00 67.69 273 GLY A O 1
ATOM 2155 N N . VAL A 1 274 ? 19.376 -23.321 1.305 1.00 61.62 274 VAL A N 1
ATOM 2156 C CA . VAL A 1 274 ? 20.197 -24.458 0.842 1.00 61.62 274 VAL A CA 1
ATOM 2157 C C . VAL A 1 274 ? 21.668 -24.095 0.800 1.00 61.62 274 VAL A C 1
ATOM 2159 O O . VAL A 1 274 ? 21.957 -22.897 0.584 1.00 61.62 274 VAL A O 1
#